Protein AF-0000000086136247 (afdb_homodimer)

Structure (mmCIF, N/CA/C/O backbone):
data_AF-0000000086136247-model_v1
#
loop_
_entity.id
_entity.type
_entity.pdbx_description
1 polymer 'Uncharacterized protein'
#
loop_
_atom_site.group_PDB
_atom_site.id
_atom_site.type_symbol
_atom_site.label_atom_id
_atom_site.label_alt_id
_atom_site.label_comp_id
_atom_site.label_asym_id
_atom_site.label_entity_id
_atom_site.label_seq_id
_atom_site.pdbx_PDB_ins_code
_atom_site.Cartn_x
_atom_site.Cartn_y
_atom_site.Cartn_z
_atom_site.occupancy
_atom_site.B_iso_or_equiv
_atom_site.auth_seq_id
_atom_site.auth_comp_id
_atom_site.auth_asym_id
_atom_site.auth_atom_id
_atom_site.pdbx_PDB_model_num
ATOM 1 N N . MET A 1 1 ? 0.685 9.695 12.312 1 55.09 1 MET A N 1
ATOM 2 C CA . MET A 1 1 ? 1.545 9.805 11.133 1 55.09 1 MET A CA 1
ATOM 3 C C . MET A 1 1 ? 2.289 11.141 11.133 1 55.09 1 MET A C 1
ATOM 5 O O . MET A 1 1 ? 1.8 12.125 11.68 1 55.09 1 MET A O 1
ATOM 9 N N . GLY A 1 2 ? 3.578 11.062 10.992 1 48.06 2 GLY A N 1
ATOM 10 C CA . GLY A 1 2 ? 4.426 12.234 11.18 1 48.06 2 GLY A CA 1
ATOM 11 C C . GLY A 1 2 ? 4.348 13.219 10.023 1 48.06 2 GLY A C 1
ATOM 12 O O . GLY A 1 2 ? 4.312 12.812 8.859 1 48.06 2 GLY A O 1
ATOM 13 N N . TRP A 1 3 ? 3.658 14.359 10.156 1 51.66 3 TRP A N 1
ATOM 14 C CA . TRP A 1 3 ? 4.059 15.469 9.289 1 51.66 3 TRP A CA 1
ATOM 15 C C . TRP A 1 3 ? 5.57 15.688 9.352 1 51.66 3 TRP A C 1
ATOM 17 O O . TRP A 1 3 ? 6.113 16.016 10.406 1 51.66 3 TRP A O 1
ATOM 27 N N . ILE A 1 4 ? 6.215 14.828 8.742 1 53.25 4 ILE A N 1
ATOM 28 C CA . ILE A 1 4 ? 7.633 14.734 9.086 1 53.25 4 ILE A CA 1
ATOM 29 C C . ILE A 1 4 ? 8.383 15.922 8.484 1 53.25 4 ILE A C 1
ATOM 31 O O . ILE A 1 4 ? 8.25 16.219 7.297 1 53.25 4 ILE A O 1
ATOM 35 N N . TRP A 1 5 ? 8.617 16.812 9.336 1 52.62 5 TRP A N 1
ATOM 36 C CA . TRP A 1 5 ? 9.727 17.688 8.953 1 52.62 5 TRP A CA 1
ATOM 37 C C . TRP A 1 5 ? 10.938 16.875 8.523 1 52.62 5 TRP A C 1
ATOM 39 O O . TRP A 1 5 ? 11.477 16.094 9.312 1 52.62 5 TRP A O 1
ATOM 49 N N . VAL A 1 6 ? 11.047 16.703 7.242 1 60.28 6 VAL A N 1
ATOM 50 C CA . VAL A 1 6 ? 12.195 15.977 6.711 1 60.28 6 VAL A CA 1
ATOM 51 C C . VAL A 1 6 ? 13.305 16.969 6.344 1 60.28 6 VAL A C 1
ATOM 53 O O . VAL A 1 6 ? 13.023 18.125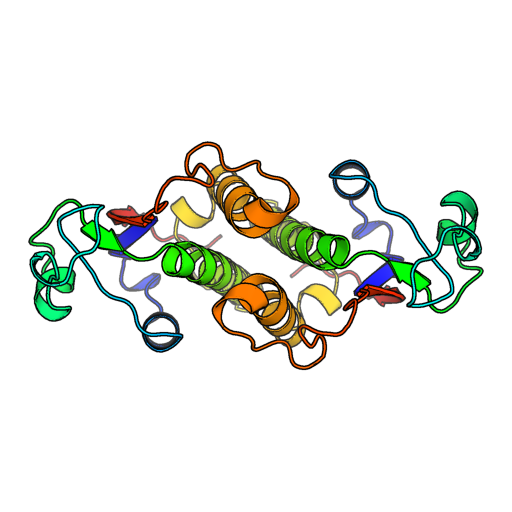 6.023 1 60.28 6 VAL A O 1
ATOM 56 N N . ARG A 1 7 ? 14.492 16.562 6.734 1 66.5 7 ARG A N 1
ATOM 57 C CA . ARG A 1 7 ? 15.625 17.328 6.23 1 66.5 7 ARG A CA 1
ATOM 58 C C . ARG A 1 7 ? 15.492 17.594 4.734 1 66.5 7 ARG A C 1
ATOM 60 O O . ARG A 1 7 ? 14.922 16.781 4.008 1 66.5 7 ARG A O 1
ATOM 67 N N . PRO A 1 8 ? 15.977 18.719 4.438 1 69.62 8 PRO A N 1
ATOM 68 C CA . PRO A 1 8 ? 15.828 19.125 3.035 1 69.62 8 PRO A CA 1
ATOM 69 C C . PRO A 1 8 ? 16.312 18.047 2.064 1 69.62 8 PRO A C 1
ATOM 71 O O . PRO A 1 8 ? 15.758 17.891 0.975 1 69.62 8 PRO A O 1
ATOM 74 N N . GLU A 1 9 ? 17.328 17.281 2.473 1 73.06 9 GLU A N 1
ATOM 75 C CA . GLU A 1 9 ? 17.906 16.281 1.581 1 73.06 9 GLU A CA 1
ATOM 76 C C . GLU A 1 9 ? 16.906 15.148 1.314 1 73.06 9 GLU A C 1
ATOM 78 O O . GLU A 1 9 ? 16.969 14.492 0.271 1 73.06 9 GLU A O 1
ATOM 83 N N . CYS A 1 10 ? 15.969 15.016 2.211 1 74.81 10 CYS A N 1
ATOM 84 C CA . CYS A 1 10 ? 15.016 13.914 2.094 1 74.81 10 CYS A CA 1
ATOM 85 C C . CYS A 1 10 ? 13.617 14.438 1.755 1 74.81 10 CYS A C 1
ATOM 87 O O . CYS A 1 10 ? 12.656 13.672 1.726 1 74.81 10 CYS A O 1
ATOM 89 N N . TYR A 1 11 ? 13.664 15.758 1.532 1 76.69 11 TYR A N 1
ATOM 90 C CA . TYR A 1 11 ? 12.375 16.375 1.22 1 76.69 11 TYR A CA 1
ATOM 91 C C . TYR A 1 11 ? 12.102 16.328 -0.279 1 76.69 11 TYR A C 1
ATOM 93 O O . TYR A 1 11 ? 12.906 16.797 -1.08 1 76.69 11 TYR A O 1
ATOM 101 N N . ASP A 1 12 ? 11.07 15.734 -0.642 1 80.94 12 ASP A N 1
ATOM 102 C CA . ASP A 1 12 ? 10.609 15.688 -2.027 1 80.94 12 ASP A CA 1
ATOM 103 C C . ASP A 1 12 ? 9.406 16.594 -2.242 1 80.94 12 ASP A C 1
ATOM 105 O O . ASP A 1 12 ? 8.266 16.188 -2.072 1 80.94 12 ASP A O 1
ATOM 109 N N . LYS A 1 13 ? 9.695 17.828 -2.646 1 82.81 13 LYS A N 1
ATOM 110 C CA . LYS A 1 13 ? 8.672 18.859 -2.773 1 82.81 13 LYS A CA 1
ATOM 111 C C . LYS A 1 13 ? 7.562 18.422 -3.732 1 82.81 13 LYS A C 1
ATOM 113 O O . LYS A 1 13 ? 6.379 18.625 -3.455 1 82.81 13 LYS A O 1
ATOM 118 N N . GLU A 1 14 ? 7.973 17.891 -4.836 1 86.12 14 GLU A N 1
ATOM 119 C CA . GLU A 1 14 ? 6.996 17.484 -5.848 1 86.12 14 GLU A CA 1
ATOM 120 C C . GLU A 1 14 ? 6.086 16.375 -5.324 1 86.12 14 GLU A C 1
ATOM 122 O O . GLU A 1 14 ? 4.879 16.391 -5.57 1 86.12 14 GLU A O 1
ATOM 127 N N . MET A 1 15 ? 6.602 15.5 -4.625 1 86.94 15 MET A N 1
ATOM 128 C CA . MET A 1 15 ? 5.82 14.391 -4.078 1 86.94 15 MET A CA 1
ATOM 129 C C . MET A 1 15 ? 4.84 14.891 -3.02 1 86.94 15 MET A C 1
ATOM 131 O O . MET A 1 15 ? 3.691 14.445 -2.973 1 86.94 15 MET A O 1
ATOM 135 N N . VAL A 1 16 ? 5.324 15.789 -2.223 1 83.81 16 VAL A N 1
ATOM 136 C CA . VAL A 1 16 ? 4.461 16.344 -1.181 1 83.81 16 VAL A CA 1
ATOM 137 C C . VAL A 1 16 ? 3.311 17.109 -1.817 1 83.81 16 VAL A C 1
ATOM 139 O O . VAL A 1 16 ? 2.162 17 -1.387 1 83.81 16 VAL A O 1
ATOM 142 N N . LYS A 1 17 ? 3.621 17.906 -2.787 1 87.19 17 LYS A N 1
ATOM 143 C CA . LYS A 1 17 ? 2.582 18.641 -3.506 1 87.19 17 LYS A CA 1
ATOM 144 C C . LYS A 1 17 ? 1.547 17.688 -4.098 1 87.19 17 LYS A C 1
ATOM 146 O O . LYS A 1 17 ? 0.343 17.922 -3.982 1 87.19 17 LYS A O 1
ATOM 151 N N . ASP A 1 18 ? 1.972 16.672 -4.73 1 89.5 18 ASP A N 1
ATOM 152 C CA . ASP A 1 18 ? 1.078 15.672 -5.301 1 89.5 18 ASP A CA 1
ATOM 153 C C . ASP A 1 18 ? 0.199 15.039 -4.219 1 89.5 18 ASP A C 1
ATOM 155 O O . ASP A 1 18 ? -1.018 14.938 -4.387 1 89.5 18 ASP A O 1
ATOM 159 N N . PHE A 1 19 ? 0.797 14.766 -3.158 1 89.25 19 PHE A N 1
ATOM 160 C CA . PHE A 1 19 ? 0.105 14.164 -2.023 1 89.25 19 PHE A CA 1
ATOM 161 C C . PHE A 1 19 ? -1.022 15.07 -1.539 1 89.25 19 PHE A C 1
ATOM 163 O O . PHE A 1 19 ? -2.152 14.609 -1.354 1 89.25 19 PHE A O 1
ATOM 170 N N . MET A 1 20 ? -0.69 16.281 -1.379 1 86.56 20 MET A N 1
ATOM 171 C CA . MET A 1 20 ? -1.643 17.234 -0.819 1 86.56 20 MET A CA 1
ATOM 172 C C . MET A 1 20 ? -2.785 17.5 -1.795 1 86.56 20 MET A C 1
ATOM 174 O O . MET A 1 20 ? -3.879 17.891 -1.384 1 86.56 20 MET A O 1
ATOM 178 N N . ASN A 1 21 ? -2.551 17.156 -3.002 1 89.75 21 ASN A N 1
ATOM 179 C CA . ASN A 1 21 ? -3.555 17.422 -4.023 1 89.75 21 ASN A CA 1
ATOM 180 C C . ASN A 1 21 ? -4.352 16.172 -4.379 1 89.75 21 ASN A C 1
ATOM 182 O O . ASN A 1 21 ? -5.211 16.219 -5.262 1 89.75 21 ASN A O 1
ATOM 186 N N . ARG A 1 22 ? -4.066 15.125 -3.744 1 88.62 22 ARG A N 1
ATOM 187 C CA . ARG A 1 22 ? -4.723 13.875 -4.09 1 88.62 22 ARG A CA 1
ATOM 188 C C . ARG A 1 22 ? -6.207 13.922 -3.748 1 88.62 22 ARG A C 1
ATOM 190 O O . ARG A 1 22 ? -7.023 13.281 -4.418 1 88.62 22 ARG A O 1
ATOM 197 N N . THR A 1 23 ? -6.551 14.5 -2.779 1 85.12 23 THR A N 1
ATOM 198 C CA . THR A 1 23 ? -7.93 14.656 -2.328 1 85.12 23 THR A CA 1
ATOM 199 C C . THR A 1 23 ? -8.062 15.852 -1.392 1 85.12 23 THR A C 1
ATOM 201 O O . THR A 1 23 ? -7.082 16.547 -1.11 1 85.12 23 THR A O 1
ATOM 204 N N . ASP A 1 24 ? -9.266 16.062 -0.968 1 87.19 24 ASP A N 1
ATOM 205 C CA . ASP A 1 24 ? -9.523 17.172 -0.049 1 87.19 24 ASP A CA 1
ATOM 206 C C . ASP A 1 24 ? -9.297 16.75 1.399 1 87.19 24 ASP A C 1
ATOM 208 O O . ASP A 1 24 ? -10.047 15.93 1.936 1 87.19 24 ASP A O 1
ATOM 212 N N . TYR A 1 25 ? -8.156 17.25 1.895 1 87.5 25 TYR A N 1
ATOM 213 C CA . TYR A 1 25 ? -7.863 17 3.299 1 87.5 25 TYR A CA 1
ATOM 214 C C . TYR A 1 25 ? -8.289 18.172 4.172 1 87.5 25 TYR A C 1
ATOM 216 O O . TYR A 1 25 ? -8.258 19.328 3.727 1 87.5 25 TYR A O 1
ATOM 224 N N . SER A 1 26 ? -8.773 17.859 5.34 1 88.81 26 SER A N 1
ATOM 225 C CA . SER A 1 26 ? -9 18.875 6.363 1 88.81 26 SER A CA 1
ATOM 226 C C . SER A 1 26 ? -8.336 18.484 7.68 1 88.81 26 SER A C 1
ATOM 228 O O . SER A 1 26 ? -8.188 17.297 7.988 1 88.81 26 SER A O 1
ATOM 230 N N . TRP A 1 27 ? -7.922 19.484 8.414 1 89.56 27 TRP A N 1
ATOM 231 C CA . TRP A 1 27 ? -7.25 19.297 9.695 1 89.56 27 TRP A CA 1
ATOM 232 C C . TRP A 1 27 ? -8.078 19.875 10.836 1 89.56 27 TRP A C 1
ATOM 234 O O . TRP A 1 27 ? -8.688 20.938 10.695 1 89.56 27 TRP A O 1
ATOM 244 N N . HIS A 1 28 ? -8.078 19.109 11.891 1 90 28 HIS A N 1
ATOM 245 C CA . HIS A 1 28 ? -8.93 19.469 13.016 1 90 28 HIS A CA 1
ATOM 246 C C . HIS A 1 28 ? -8.203 19.281 14.344 1 90 28 HIS A C 1
ATOM 248 O O . HIS A 1 28 ? -7.387 18.375 14.477 1 90 28 HIS A O 1
ATOM 254 N N . PHE A 1 29 ? -8.5 20.094 15.32 1 89.31 29 PHE A N 1
ATOM 255 C CA . PHE A 1 29 ? -7.887 19.922 16.625 1 89.31 29 PHE A CA 1
ATOM 256 C C . PHE A 1 29 ? -8.711 18.969 17.484 1 89.31 29 PHE A C 1
ATOM 258 O O . PHE A 1 29 ? -8.281 18.578 18.578 1 89.31 29 PHE A O 1
ATOM 265 N N . ASP A 1 30 ? -9.82 18.531 16.969 1 88.19 30 ASP A N 1
ATOM 266 C CA . ASP A 1 30 ? -10.734 17.594 17.625 1 88.19 30 ASP A CA 1
ATOM 267 C C . ASP A 1 30 ? -10.984 16.359 16.766 1 88.19 30 ASP A C 1
ATOM 269 O O . ASP A 1 30 ? -11.156 16.469 15.555 1 88.19 30 ASP A O 1
ATOM 273 N N . PRO A 1 31 ? -11.008 15.164 17.359 1 85.75 31 PRO A N 1
ATOM 274 C CA . PRO A 1 31 ? -11.156 13.914 16.609 1 85.75 31 PRO A CA 1
ATOM 275 C C . PRO A 1 31 ? -12.539 13.766 15.977 1 85.75 31 PRO A C 1
ATOM 277 O O . PRO A 1 31 ? -12.75 12.875 15.148 1 85.75 31 PRO A O 1
ATOM 280 N N . LYS A 1 32 ? -13.508 14.648 16.375 1 85.56 32 LYS A N 1
ATOM 281 C CA . LYS A 1 32 ? -14.844 14.57 15.797 1 85.56 32 LYS A CA 1
ATOM 282 C C . LYS A 1 32 ? -14.867 15.195 14.406 1 85.56 32 LYS A C 1
ATOM 284 O O . LYS A 1 32 ? -15.836 15.016 13.656 1 85.56 32 LYS A O 1
ATOM 289 N N . LEU A 1 33 ? -13.852 15.891 14.023 1 90.12 33 LEU A N 1
ATOM 290 C CA . LEU A 1 33 ? -13.664 16.469 12.695 1 90.12 33 LEU A CA 1
ATOM 291 C C . LEU A 1 33 ? -14.844 17.359 12.32 1 90.12 33 LEU A C 1
ATOM 293 O O . LEU A 1 33 ? -15.336 17.297 11.188 1 90.12 33 LEU A O 1
ATOM 297 N N . THR A 1 34 ? -15.297 18.156 13.227 1 90.81 34 THR A N 1
ATOM 298 C CA . THR A 1 34 ? -16.375 19.094 12.969 1 90.81 34 THR A CA 1
ATOM 299 C C . THR A 1 34 ? -15.836 20.359 12.297 1 90.81 34 THR A C 1
ATOM 301 O O . THR A 1 34 ? -14.641 20.656 12.398 1 90.81 34 THR A O 1
ATOM 304 N N . PRO A 1 35 ? -16.734 21.078 11.602 1 93.12 35 PRO A N 1
ATOM 305 C CA . PRO A 1 35 ? -16.281 22.312 10.969 1 93.12 35 PRO A CA 1
ATOM 306 C C . PRO A 1 35 ? -15.672 23.297 11.961 1 93.12 35 PRO A C 1
ATOM 308 O O . PRO A 1 35 ? -14.727 24.016 11.625 1 93.12 35 PRO A O 1
ATOM 311 N N . GLU A 1 36 ? -16.141 23.359 13.148 1 95.19 36 GLU A N 1
ATOM 312 C CA . GLU A 1 36 ? -15.656 24.297 14.172 1 95.19 36 GLU A CA 1
ATOM 313 C C . GLU A 1 36 ? -14.227 23.953 14.594 1 95.19 36 GLU A C 1
ATOM 315 O O . GLU A 1 36 ? -13.508 24.812 15.109 1 95.19 36 GLU A O 1
ATOM 320 N N . SER A 1 37 ? -13.859 22.766 14.344 1 93.56 37 SER A N 1
ATOM 321 C CA . SER A 1 37 ? -12.547 22.328 14.812 1 93.56 37 SER A CA 1
ATOM 322 C C . SER A 1 37 ? -11.5 22.438 13.703 1 93.56 37 SER A C 1
ATOM 324 O O . SER A 1 37 ? -10.336 22.078 13.906 1 93.56 37 SER A O 1
ATOM 326 N N . GLU A 1 38 ? -11.891 22.891 12.609 1 94.38 38 GLU A N 1
ATOM 327 C CA . GLU A 1 38 ? -11 22.906 11.453 1 94.38 38 GLU A CA 1
ATOM 328 C C . GLU A 1 38 ? -9.875 23.922 11.633 1 94.38 38 GLU A C 1
ATOM 330 O O . GLU A 1 38 ? -10.109 25.031 12.117 1 94.38 38 GLU A O 1
ATOM 335 N N . VAL A 1 39 ? -8.68 23.484 11.203 1 92.38 39 VAL A N 1
ATOM 336 C CA . VAL A 1 39 ? -7.488 24.328 11.258 1 92.38 39 VAL A CA 1
ATOM 337 C C . VAL A 1 39 ? -6.992 24.609 9.836 1 92.38 39 VAL A C 1
ATOM 339 O O . VAL A 1 39 ? -6.824 23.688 9.039 1 92.38 39 VAL A O 1
ATOM 342 N N . PRO A 1 40 ? -6.77 25.906 9.516 1 91.12 40 PRO A N 1
ATOM 343 C CA . PRO A 1 40 ? -6.254 26.234 8.18 1 91.12 40 PRO A CA 1
ATOM 344 C C . PRO A 1 40 ? -4.859 25.656 7.934 1 91.12 40 PRO A C 1
ATOM 346 O O . PRO A 1 40 ? -4.066 25.547 8.867 1 91.12 40 PRO A O 1
ATOM 349 N N . LEU A 1 41 ? -4.605 25.391 6.648 1 83.94 41 LEU A N 1
ATOM 350 C CA . LEU A 1 41 ? -3.387 24.688 6.238 1 83.94 41 LEU A CA 1
ATOM 351 C C . LEU A 1 41 ? -2.148 25.5 6.621 1 83.94 41 LEU A C 1
ATOM 353 O O . LEU A 1 41 ? -1.124 24.922 7 1 83.94 41 LEU A O 1
ATOM 357 N N . ASP A 1 42 ? -2.207 26.781 6.43 1 83.38 42 ASP A N 1
ATOM 358 C CA . ASP A 1 42 ? -1.055 27.609 6.758 1 83.38 42 ASP A CA 1
ATOM 359 C C . ASP A 1 42 ? -0.708 27.516 8.242 1 83.38 42 ASP A C 1
ATOM 361 O O . ASP A 1 42 ? 0.466 27.562 8.617 1 83.38 42 ASP A O 1
ATOM 365 N N . VAL A 1 43 ? -1.696 27.359 9.102 1 84.94 43 VAL A N 1
ATOM 366 C CA . VAL A 1 43 ? -1.486 27.188 10.531 1 84.94 43 VAL A CA 1
ATOM 367 C C . VAL A 1 43 ? -0.912 25.797 10.82 1 84.94 43 VAL A C 1
ATOM 369 O O . VAL A 1 43 ? -0.05 25.656 11.688 1 84.94 43 VAL A O 1
ATOM 372 N N . VAL A 1 44 ? -1.311 24.891 10.086 1 81.06 44 VAL A N 1
ATOM 373 C CA . VAL A 1 44 ? -0.815 23.516 10.227 1 81.06 44 VAL A CA 1
ATOM 374 C C . VAL A 1 44 ? 0.686 23.484 9.945 1 81.06 44 VAL A C 1
ATOM 376 O O . VAL A 1 44 ? 1.454 22.906 10.719 1 81.06 44 VAL A O 1
ATOM 379 N N . PHE A 1 45 ? 1.089 24.094 8.914 1 76.5 45 PHE A N 1
ATOM 380 C CA . PHE A 1 45 ? 2.477 24.031 8.469 1 76.5 45 PHE A CA 1
ATOM 381 C C . PHE A 1 45 ? 3.379 24.844 9.391 1 76.5 45 PHE A C 1
ATOM 383 O O . PHE A 1 45 ? 4.586 24.594 9.461 1 76.5 45 PHE A O 1
ATOM 390 N N . ARG A 1 46 ? 2.836 25.719 10.141 1 77.25 46 ARG A N 1
ATOM 391 C CA . ARG A 1 46 ? 3.615 26.516 11.094 1 77.25 46 ARG A CA 1
ATOM 392 C C . ARG A 1 46 ? 3.99 25.688 12.32 1 77.25 46 ARG A C 1
ATOM 394 O O . ARG A 1 46 ? 4.914 26.047 13.055 1 77.25 46 ARG A O 1
ATOM 401 N N . GLY A 1 47 ? 3.26 24.641 12.523 1 77.25 47 GLY A N 1
ATOM 402 C CA . GLY A 1 47 ? 3.584 23.75 13.633 1 77.25 47 GLY A CA 1
ATOM 403 C C . GLY A 1 47 ? 3.002 24.219 14.953 1 77.25 47 GLY A C 1
ATOM 404 O O . GLY A 1 47 ? 3.549 23.922 16.016 1 77.25 47 GLY A O 1
ATOM 405 N N . ASP A 1 48 ? 1.967 24.938 14.969 1 78.06 48 ASP A N 1
ATOM 406 C CA . ASP A 1 48 ? 1.374 25.5 16.172 1 78.06 48 ASP A CA 1
ATOM 407 C C . ASP A 1 48 ? 0.67 24.422 17 1 78.06 48 ASP A C 1
ATOM 409 O O . ASP A 1 48 ? 0.378 24.625 18.188 1 78.06 48 ASP A O 1
ATOM 413 N N . TYR A 1 49 ? 0.377 23.375 16.375 1 82.31 49 TYR A N 1
ATOM 414 C CA . TYR A 1 49 ? -0.324 22.297 17.047 1 82.31 49 TYR A CA 1
ATOM 415 C C . TYR A 1 49 ? 0.546 21.047 17.125 1 82.31 49 TYR A C 1
ATOM 417 O O . TYR A 1 49 ? 1.042 20.562 16.094 1 82.31 49 TYR A O 1
ATOM 425 N N . PRO A 1 50 ? 0.739 20.531 18.297 1 78.94 50 PRO A N 1
ATOM 426 C CA . PRO A 1 50 ? 1.54 19.297 18.406 1 78.94 50 PRO A CA 1
ATOM 427 C C . PRO A 1 50 ? 0.827 18.078 17.828 1 78.94 50 PRO A C 1
ATOM 429 O O . PRO A 1 50 ? 1.478 17.094 17.469 1 78.94 50 PRO A O 1
ATOM 432 N N . LYS A 1 51 ? -0.52 18.203 17.875 1 82.88 51 LYS A N 1
ATOM 433 C CA . LYS A 1 51 ? -1.33 17.094 17.391 1 82.88 51 LYS A CA 1
ATOM 434 C C . LYS A 1 51 ? -2.584 17.594 16.672 1 82.88 51 LYS A C 1
ATOM 436 O O . LYS A 1 51 ? -3.24 18.531 17.156 1 82.88 51 LYS A O 1
ATOM 441 N N . LEU A 1 52 ? -2.809 16.984 15.477 1 86.94 52 LEU A N 1
ATOM 442 C CA . LEU A 1 52 ? -4.035 17.281 14.75 1 86.94 52 LEU A CA 1
ATOM 443 C C . LEU A 1 52 ? -4.688 16 14.234 1 86.94 52 LEU A C 1
ATOM 445 O O . LEU A 1 52 ? -4.074 14.93 14.273 1 86.94 52 LEU A O 1
ATOM 449 N N . PHE A 1 53 ? -5.953 16.141 13.883 1 87.25 53 PHE A N 1
ATOM 450 C CA . PHE A 1 53 ? -6.734 15.023 13.367 1 87.25 53 PHE A CA 1
ATOM 451 C C . PHE A 1 53 ? -7.215 15.305 11.945 1 87.25 53 PHE A C 1
ATOM 453 O O . PHE A 1 53 ? -7.453 16.453 11.586 1 87.25 53 PHE A O 1
ATOM 460 N N . THR A 1 54 ? -7.219 14.289 11.172 1 88.88 54 THR A N 1
ATOM 461 C CA . THR A 1 54 ? -7.715 14.391 9.805 1 88.88 54 THR A CA 1
ATOM 462 C C . THR A 1 54 ? -8.484 13.133 9.414 1 88.88 54 THR A C 1
ATOM 464 O O . THR A 1 54 ? -8.68 12.234 10.234 1 88.88 54 THR A O 1
ATOM 467 N N . GLN A 1 55 ? -8.977 13.094 8.211 1 85.62 55 GLN A N 1
ATOM 468 C CA . GLN A 1 55 ? -9.797 11.992 7.73 1 85.62 55 GLN A CA 1
ATOM 469 C C . GLN A 1 55 ? -8.984 10.711 7.598 1 85.62 55 GLN A C 1
ATOM 471 O O . GLN A 1 55 ? -7.793 10.758 7.273 1 85.62 55 GLN A O 1
ATOM 476 N N . LYS A 1 56 ? -9.617 9.625 7.676 1 83.12 56 LYS A N 1
ATOM 477 C CA . LYS A 1 56 ? -9 8.305 7.578 1 83.12 56 LYS A CA 1
ATOM 478 C C . LYS A 1 56 ? -8.289 8.133 6.238 1 83.12 56 LYS A C 1
ATOM 480 O O . LYS A 1 56 ? -7.242 7.484 6.168 1 83.12 56 LYS A O 1
ATOM 485 N N . LYS A 1 57 ? -8.867 8.688 5.219 1 85.62 57 LYS A N 1
ATOM 486 C CA . LYS A 1 57 ? -8.297 8.531 3.883 1 85.62 57 LYS A CA 1
ATOM 487 C C . LYS A 1 57 ? -6.867 9.062 3.83 1 85.62 57 LYS A C 1
ATOM 489 O O . LYS A 1 57 ? -6.043 8.562 3.062 1 85.62 57 LYS A O 1
ATOM 494 N N . TYR A 1 58 ? -6.621 10.031 4.625 1 87.88 58 TYR A N 1
ATOM 495 C CA . TYR A 1 58 ? -5.273 10.586 4.684 1 87.88 58 TYR A CA 1
ATOM 496 C C . TYR A 1 58 ? -4.25 9.492 4.984 1 87.88 58 TYR A C 1
ATOM 498 O O . TYR A 1 58 ? -3.186 9.445 4.367 1 87.88 58 TYR A O 1
ATOM 506 N N . HIS A 1 59 ? -4.547 8.648 5.906 1 87.5 59 HIS A N 1
ATOM 507 C CA . HIS A 1 59 ? -3.635 7.578 6.301 1 87.5 59 HIS A CA 1
ATOM 508 C C . HIS A 1 59 ? -3.367 6.625 5.141 1 87.5 59 HIS A C 1
ATOM 510 O O . HIS A 1 59 ? -2.223 6.234 4.906 1 87.5 59 HIS A O 1
ATOM 516 N N . TYR A 1 60 ? -4.355 6.355 4.43 1 88.75 60 TYR A N 1
ATOM 517 C CA . TYR A 1 60 ? -4.238 5.449 3.293 1 88.75 60 TYR A CA 1
ATOM 518 C C . TYR A 1 60 ? -3.346 6.047 2.213 1 88.75 60 TYR A C 1
ATOM 520 O O . TYR A 1 60 ? -2.432 5.387 1.717 1 88.75 60 TYR A O 1
ATOM 528 N N . VAL A 1 61 ? -3.676 7.254 1.937 1 90.25 61 VAL A N 1
ATOM 529 C CA . VAL A 1 61 ? -2.9 7.926 0.9 1 90.25 61 VAL A CA 1
ATOM 530 C C . VAL A 1 61 ? -1.452 8.086 1.356 1 90.25 61 VAL A C 1
ATOM 532 O O . VAL A 1 61 ? -0.522 7.852 0.581 1 90.25 61 VAL A O 1
ATOM 535 N N . HIS A 1 62 ? -1.291 8.445 2.551 1 89.38 62 HIS A N 1
ATOM 536 C CA . HIS A 1 62 ? 0.043 8.602 3.119 1 89.38 62 HIS A CA 1
ATOM 537 C C . HIS A 1 62 ? 0.86 7.32 2.963 1 89.38 62 HIS A C 1
ATOM 539 O O . HIS A 1 62 ? 2.016 7.363 2.535 1 89.38 62 HIS A O 1
ATOM 545 N N . CYS A 1 63 ? 0.293 6.238 3.271 1 91.69 63 CYS A N 1
ATOM 546 C CA . CYS A 1 63 ? 0.987 4.961 3.18 1 91.69 63 CYS A CA 1
ATOM 547 C C . CYS A 1 63 ? 1.467 4.703 1.756 1 91.69 63 CYS A C 1
ATOM 549 O O . CYS A 1 63 ? 2.596 4.258 1.548 1 91.69 63 CYS A O 1
ATOM 551 N N . THR A 1 64 ? 0.618 4.93 0.811 1 93.5 64 THR A N 1
ATOM 552 C CA . THR A 1 64 ? 1.006 4.648 -0.567 1 93.5 64 THR A CA 1
ATOM 553 C C . THR A 1 64 ? 2.121 5.59 -1.017 1 93.5 64 THR A C 1
ATOM 555 O O . THR A 1 64 ? 2.967 5.215 -1.831 1 93.5 64 THR A O 1
ATOM 558 N N . TYR A 1 65 ? 2.205 6.766 -0.516 1 91.25 65 TYR A N 1
ATOM 559 C CA . TYR A 1 65 ? 3.27 7.691 -0.891 1 91.25 65 TYR A CA 1
ATOM 560 C C . TYR A 1 65 ? 4.586 7.301 -0.229 1 91.25 65 TYR A C 1
ATOM 562 O O . TYR A 1 65 ? 5.66 7.535 -0.787 1 91.25 65 TYR A O 1
ATOM 570 N N . MET A 1 66 ? 4.477 6.699 0.965 1 90.81 66 MET A N 1
ATOM 571 C CA . MET A 1 66 ? 5.695 6.152 1.559 1 90.81 66 MET A CA 1
ATOM 572 C C . MET A 1 66 ? 6.266 5.031 0.696 1 90.81 66 MET A C 1
ATOM 574 O O . MET A 1 66 ? 7.48 4.93 0.524 1 90.81 66 MET A O 1
ATOM 578 N N . TRP A 1 67 ? 5.371 4.312 0.177 1 92.5 67 TRP A N 1
ATOM 579 C CA . TRP A 1 67 ? 5.773 3.27 -0.759 1 92.5 67 TRP A CA 1
ATOM 580 C C . TRP A 1 67 ? 6.438 3.869 -1.992 1 92.5 67 TRP A C 1
ATOM 582 O O . TRP A 1 67 ? 7.504 3.414 -2.414 1 92.5 67 TRP A O 1
ATOM 592 N N . LYS A 1 68 ? 5.859 4.832 -2.572 1 91.56 68 LYS A N 1
ATOM 593 C CA . LYS A 1 68 ? 6.414 5.496 -3.75 1 91.56 68 LYS A CA 1
ATOM 594 C C . LYS A 1 68 ? 7.797 6.066 -3.461 1 91.56 68 LYS A C 1
ATOM 596 O O . LYS A 1 68 ? 8.688 6.008 -4.309 1 91.56 68 LYS A O 1
ATOM 601 N N . LYS A 1 69 ? 7.934 6.582 -2.324 1 88.31 69 LYS A N 1
ATOM 602 C CA . LYS A 1 69 ? 9.234 7.113 -1.927 1 88.31 69 LYS A CA 1
ATOM 603 C C . LYS A 1 69 ? 10.297 6.016 -1.902 1 88.31 69 LYS A C 1
ATOM 605 O O . LYS A 1 69 ? 11.422 6.219 -2.357 1 88.31 69 LYS A O 1
ATOM 610 N N . MET A 1 70 ? 9.969 4.902 -1.393 1 87.88 70 MET A N 1
ATOM 611 C CA . MET A 1 70 ? 10.898 3.773 -1.371 1 87.88 70 MET A CA 1
ATOM 612 C C . MET A 1 70 ? 11.242 3.324 -2.787 1 87.88 70 MET A C 1
ATOM 614 O O . MET A 1 70 ? 12.398 3.018 -3.084 1 87.88 70 MET A O 1
ATOM 618 N N . HIS A 1 71 ? 10.219 3.254 -3.561 1 89.94 71 HIS A N 1
ATOM 619 C CA . HIS A 1 71 ? 10.438 2.871 -4.949 1 89.94 71 HIS A CA 1
ATOM 620 C C . HIS A 1 71 ? 11.398 3.83 -5.645 1 89.94 71 HIS A C 1
ATOM 622 O O . HIS A 1 71 ? 12.312 3.4 -6.348 1 89.94 71 HIS A O 1
ATOM 628 N N . LYS A 1 72 ? 11.148 5.07 -5.457 1 88.06 72 LYS A N 1
ATOM 629 C CA . LYS A 1 72 ? 12.016 6.086 -6.043 1 88.06 72 LYS A CA 1
ATOM 630 C C . LYS A 1 72 ? 13.461 5.918 -5.57 1 88.06 72 LYS A C 1
ATOM 632 O O . LYS A 1 72 ? 14.398 6.059 -6.359 1 88.06 72 LYS A O 1
ATOM 637 N N . ALA A 1 73 ? 13.594 5.633 -4.34 1 84.56 73 ALA A N 1
ATOM 638 C CA . ALA A 1 73 ? 14.93 5.449 -3.777 1 84.56 73 ALA A CA 1
ATOM 639 C C . ALA A 1 73 ? 15.641 4.27 -4.43 1 84.56 73 ALA A C 1
ATOM 641 O O . ALA A 1 73 ? 16.859 4.309 -4.633 1 84.56 73 ALA A O 1
ATOM 642 N N . LEU A 1 74 ? 14.969 3.248 -4.648 1 84.94 74 LEU A N 1
ATOM 643 C CA . LEU A 1 74 ? 15.539 2.072 -5.297 1 84.94 74 LEU A CA 1
ATOM 644 C C . LEU A 1 74 ? 15.953 2.387 -6.73 1 84.94 74 LEU A C 1
ATOM 646 O O . LEU A 1 74 ? 16.969 1.886 -7.207 1 84.94 74 LEU A O 1
ATOM 650 N N . LEU A 1 75 ? 15.18 3.209 -7.375 1 84.06 75 LEU A N 1
ATOM 651 C CA . LEU A 1 75 ? 15.445 3.547 -8.766 1 84.06 75 LEU A CA 1
ATOM 652 C C . LEU A 1 75 ? 16.609 4.523 -8.883 1 84.06 75 LEU A C 1
ATOM 654 O O . LEU A 1 75 ? 17.438 4.41 -9.781 1 84.06 75 LEU A O 1
ATOM 658 N N . GLU A 1 76 ? 16.562 5.473 -7.996 1 79.38 76 GLU A N 1
ATOM 659 C CA . GLU A 1 76 ? 17.547 6.551 -8.094 1 79.38 76 GLU A CA 1
ATOM 660 C C . GLU A 1 76 ? 18.766 6.266 -7.219 1 79.38 76 GLU A C 1
ATOM 662 O O . GLU A 1 76 ? 19.688 7.07 -7.16 1 79.38 76 GLU A O 1
ATOM 667 N N . LYS A 1 77 ? 19.344 5.082 -6.988 1 68.75 77 LYS A N 1
ATOM 668 C CA . LYS A 1 77 ? 20.453 4.523 -6.223 1 68.75 77 LYS A CA 1
ATOM 669 C C . LYS A 1 77 ? 20.922 5.504 -5.152 1 68.75 77 LYS A C 1
ATOM 671 O O . LYS A 1 77 ? 21.469 5.094 -4.129 1 68.75 77 LYS A O 1
ATOM 676 N N . ASN A 1 78 ? 20.516 6.801 -5.332 1 64.75 78 ASN A N 1
ATOM 677 C CA . ASN A 1 78 ? 21.156 7.754 -4.434 1 64.75 78 ASN A CA 1
ATOM 678 C C . ASN A 1 78 ? 20.141 8.688 -3.777 1 64.75 78 ASN A C 1
ATOM 680 O O . ASN A 1 78 ? 20.484 9.797 -3.369 1 64.75 78 ASN A O 1
ATOM 684 N N . GLN A 1 79 ? 19.031 8.172 -3.609 1 71.75 79 GLN A N 1
ATOM 685 C CA . GLN A 1 79 ? 18.125 9.086 -2.916 1 71.75 79 GLN A CA 1
ATOM 686 C C . GLN A 1 79 ? 18.016 8.742 -1.433 1 71.75 79 GLN A C 1
ATOM 688 O O . GLN A 1 79 ? 17.797 7.582 -1.074 1 71.75 79 GLN A O 1
ATOM 693 N N . PRO A 1 80 ? 18.344 9.742 -0.663 1 76.31 80 PRO A N 1
ATOM 694 C CA . PRO A 1 80 ? 18.25 9.477 0.774 1 76.31 80 PRO A CA 1
ATOM 695 C C . PRO A 1 80 ? 16.812 9.219 1.23 1 76.31 80 PRO A C 1
ATOM 697 O O . PRO A 1 80 ? 15.875 9.797 0.682 1 76.31 80 PRO A O 1
ATOM 700 N N . ILE A 1 81 ? 16.719 8.25 2.139 1 76.94 81 ILE A N 1
ATOM 701 C CA . ILE A 1 81 ? 15.438 7.93 2.75 1 76.94 81 ILE A CA 1
ATOM 702 C C . ILE A 1 81 ? 15.508 8.164 4.258 1 76.94 81 ILE A C 1
ATOM 704 O O . ILE A 1 81 ? 16.562 7.992 4.867 1 76.94 81 ILE A O 1
ATOM 708 N N . ASP A 1 82 ? 14.438 8.633 4.715 1 76.56 82 ASP A N 1
ATOM 709 C CA . ASP A 1 82 ? 14.406 8.898 6.148 1 76.56 82 ASP A CA 1
ATOM 710 C C . ASP A 1 82 ? 14.359 7.598 6.949 1 76.56 82 ASP A C 1
ATOM 712 O O . ASP A 1 82 ? 13.844 6.586 6.469 1 76.56 82 ASP A O 1
ATOM 716 N N . SER A 1 83 ? 14.922 7.672 8.172 1 76.5 83 SER A N 1
ATOM 717 C CA . SER A 1 83 ? 15.078 6.492 9.023 1 76.5 83 SER A CA 1
ATOM 718 C C . SER A 1 83 ? 13.719 5.934 9.438 1 76.5 83 SER A C 1
ATOM 720 O O . SER A 1 83 ? 13.586 4.73 9.68 1 76.5 83 SER A O 1
ATOM 722 N N . TYR A 1 84 ? 12.773 6.707 9.539 1 76.19 84 TYR A N 1
ATOM 723 C CA . TYR A 1 84 ? 11.445 6.258 9.938 1 76.19 84 TYR A CA 1
ATOM 724 C C . TYR A 1 84 ? 10.82 5.363 8.875 1 76.19 84 TYR A C 1
ATOM 726 O O . TYR A 1 84 ? 10.242 4.32 9.188 1 76.19 84 TYR A O 1
ATOM 734 N N . LEU A 1 85 ? 11.039 5.758 7.707 1 81.88 85 LEU A N 1
ATOM 735 C CA . LEU A 1 85 ? 10.5 5 6.582 1 81.88 85 LEU A CA 1
ATOM 736 C C . LEU A 1 85 ? 11.18 3.641 6.465 1 81.88 85 LEU A C 1
ATOM 738 O O . LEU A 1 85 ? 10.562 2.666 6.031 1 81.88 85 LEU A O 1
ATOM 742 N N . MET A 1 86 ? 12.352 3.619 7 1 85.19 86 MET A N 1
ATOM 743 C CA . MET A 1 86 ? 13.125 2.393 6.812 1 85.19 86 MET A CA 1
ATOM 744 C C . MET A 1 86 ? 12.859 1.408 7.949 1 85.19 86 MET A C 1
ATOM 746 O O . MET A 1 86 ? 13.281 0.252 7.883 1 85.19 86 MET A O 1
ATOM 750 N N . ASP A 1 87 ? 12.156 1.849 8.883 1 87.88 87 ASP A N 1
ATOM 751 C CA . ASP A 1 87 ? 11.773 0.934 9.953 1 87.88 87 ASP A CA 1
ATOM 752 C C . ASP A 1 87 ? 10.695 -0.039 9.484 1 87.88 87 ASP A C 1
ATOM 754 O O . ASP A 1 87 ? 9.625 0.382 9.039 1 87.88 87 ASP A O 1
ATOM 758 N N . TRP A 1 88 ? 10.953 -1.339 9.703 1 91.44 88 TRP A N 1
ATOM 759 C CA . TRP A 1 88 ? 10.039 -2.383 9.266 1 91.44 88 TRP A CA 1
ATOM 760 C C . TRP A 1 88 ? 8.672 -2.23 9.938 1 91.44 88 TRP A C 1
ATOM 762 O O . TRP A 1 88 ? 7.641 -2.543 9.336 1 91.44 88 TRP A O 1
ATOM 772 N N . LYS A 1 89 ? 8.68 -1.717 11.109 1 88.88 89 LYS A N 1
ATOM 773 C CA . LYS A 1 89 ? 7.438 -1.502 11.844 1 88.88 89 LYS A CA 1
ATOM 774 C C . LYS A 1 89 ? 6.52 -0.539 11.094 1 88.88 89 LYS A C 1
ATOM 776 O O . LYS A 1 89 ? 5.293 -0.66 11.164 1 88.88 89 LYS A O 1
ATOM 781 N N . HIS A 1 90 ? 7.109 0.323 10.414 1 87.69 90 HIS A N 1
ATOM 782 C CA . HIS A 1 90 ? 6.328 1.275 9.633 1 87.69 90 HIS A CA 1
ATOM 783 C C . HIS A 1 90 ? 5.598 0.583 8.492 1 87.69 90 HIS A C 1
ATOM 785 O O . HIS A 1 90 ? 4.391 0.755 8.32 1 87.69 90 HIS A O 1
ATOM 791 N N . THR A 1 91 ? 6.285 -0.161 7.754 1 92.25 91 THR A N 1
ATOM 792 C CA . THR A 1 91 ? 5.688 -0.893 6.641 1 92.25 91 THR A CA 1
ATOM 793 C C . THR A 1 91 ? 4.598 -1.841 7.137 1 92.25 91 THR A C 1
ATOM 795 O O . THR A 1 91 ? 3.523 -1.927 6.543 1 92.25 91 THR A O 1
ATOM 798 N N . ASN A 1 92 ? 4.848 -2.482 8.25 1 90.69 92 ASN A N 1
ATOM 799 C CA . ASN A 1 92 ? 3.85 -3.373 8.836 1 90.69 92 ASN A CA 1
ATOM 800 C C . ASN A 1 92 ? 2.588 -2.615 9.234 1 90.69 92 ASN A C 1
ATOM 802 O O . ASN A 1 92 ? 1.474 -3.086 8.992 1 90.69 92 ASN A O 1
ATOM 806 N N . HIS A 1 93 ? 2.77 -1.544 9.836 1 88.62 93 HIS A N 1
ATOM 807 C CA . HIS A 1 93 ? 1.629 -0.729 10.23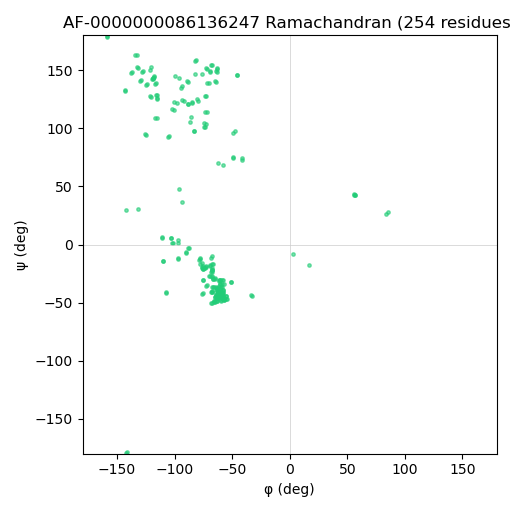4 1 88.62 93 HIS A CA 1
ATOM 808 C C . HIS A 1 93 ? 0.824 -0.274 9.023 1 88.62 93 HIS A C 1
ATOM 810 O O . HIS A 1 93 ? -0.407 -0.347 9.023 1 88.62 93 HIS A O 1
ATOM 816 N N . CYS A 1 94 ? 1.503 0.167 8.031 1 91.62 94 CYS A N 1
ATOM 817 C CA . CYS A 1 94 ? 0.828 0.604 6.812 1 91.62 94 CYS A CA 1
ATOM 818 C C . CYS A 1 94 ? 0.027 -0.537 6.195 1 91.62 94 CYS A C 1
ATOM 820 O O . CYS A 1 94 ? -1.085 -0.327 5.707 1 91.62 94 CYS A O 1
ATOM 822 N N . GLU A 1 95 ? 0.625 -1.663 6.188 1 92.5 95 GLU A N 1
ATOM 823 C CA . GLU A 1 95 ? -0.102 -2.82 5.676 1 92.5 95 GLU A CA 1
ATOM 824 C C . GLU A 1 95 ? -1.407 -3.037 6.434 1 92.5 95 GLU A C 1
ATOM 826 O O . GLU A 1 95 ? -2.457 -3.256 5.828 1 92.5 95 GLU A O 1
ATOM 831 N N . MET A 1 96 ? -1.339 -2.984 7.715 1 89.62 96 MET A N 1
ATOM 832 C CA . MET A 1 96 ? -2.525 -3.17 8.547 1 89.62 96 MET A CA 1
ATOM 833 C C . MET A 1 96 ? -3.594 -2.137 8.211 1 89.62 96 MET A C 1
ATOM 835 O O . MET A 1 96 ? -4.777 -2.467 8.125 1 89.62 96 MET A O 1
ATOM 839 N N . VAL A 1 97 ? -3.182 -0.936 8.016 1 87.62 97 VAL A N 1
ATOM 840 C CA . VAL A 1 97 ? -4.102 0.151 7.695 1 87.62 97 VAL A CA 1
ATOM 841 C C . VAL A 1 97 ? -4.75 -0.102 6.336 1 87.62 97 VAL A C 1
ATOM 843 O O . VAL A 1 97 ? -5.977 -0.075 6.215 1 87.62 97 VAL A O 1
ATOM 846 N N . LEU A 1 98 ? -3.945 -0.402 5.367 1 90.31 98 LEU A N 1
ATOM 847 C CA . LEU A 1 98 ? -4.41 -0.534 3.992 1 90.31 98 LEU A CA 1
ATOM 848 C C . LEU A 1 98 ? -5.328 -1.741 3.842 1 90.31 98 LEU A C 1
ATOM 850 O O . LEU A 1 98 ? -6.242 -1.734 3.01 1 90.31 98 LEU A O 1
ATOM 854 N N . LEU A 1 99 ? -5.117 -2.715 4.699 1 89.62 99 LEU A N 1
ATOM 855 C CA . LEU A 1 99 ? -5.875 -3.951 4.551 1 89.62 99 LEU A CA 1
ATOM 856 C C . LEU A 1 99 ? -7 -4.027 5.578 1 89.62 99 LEU A C 1
ATOM 858 O O . LEU A 1 99 ? -7.719 -5.027 5.645 1 89.62 99 LEU A O 1
ATOM 862 N N . ASN A 1 100 ? -7.164 -3.047 6.27 1 84.25 100 ASN A N 1
ATOM 863 C CA . ASN A 1 100 ? -8.078 -3.102 7.402 1 84.25 100 ASN A CA 1
ATOM 864 C C . ASN A 1 100 ? -9.508 -3.406 6.957 1 84.25 100 ASN A C 1
ATOM 866 O O . ASN A 1 100 ? -10.25 -4.078 7.668 1 84.25 100 ASN A O 1
ATOM 870 N N . ASP A 1 101 ? -9.922 -2.951 5.902 1 76.44 101 ASP A N 1
ATOM 871 C CA . ASP A 1 101 ? -11.281 -3.197 5.43 1 76.44 101 ASP A CA 1
ATOM 872 C C . ASP A 1 101 ? -11.484 -4.668 5.078 1 76.44 101 ASP A C 1
ATOM 874 O O . ASP A 1 101 ? -12.617 -5.156 5.047 1 76.44 101 ASP A O 1
ATOM 878 N N . TRP A 1 102 ? -10.375 -5.34 4.93 1 79.5 102 TRP A N 1
ATOM 879 C CA . TRP A 1 102 ? -10.469 -6.746 4.543 1 79.5 102 TRP A CA 1
ATOM 880 C C . TRP A 1 102 ? -10.125 -7.66 5.711 1 79.5 102 TRP A C 1
ATOM 882 O O . TRP A 1 102 ? -10.789 -8.672 5.938 1 79.5 102 TRP A O 1
ATOM 892 N N . LEU A 1 103 ? -9.109 -7.246 6.41 1 82 103 LEU A N 1
ATOM 893 C CA . LEU A 1 103 ? -8.547 -8.172 7.387 1 82 103 LEU A CA 1
ATOM 894 C C . LEU A 1 103 ? -8.836 -7.699 8.812 1 82 103 LEU A C 1
ATOM 896 O O . LEU A 1 103 ? -8.688 -8.469 9.766 1 82 103 LEU A O 1
ATOM 900 N N . HIS A 1 104 ? -9.273 -6.391 8.984 1 77.75 104 HIS A N 1
ATOM 901 C CA . HIS A 1 104 ? -9.68 -5.844 10.273 1 77.75 104 HIS A CA 1
ATOM 902 C C . HIS A 1 104 ? -8.57 -5.984 11.305 1 77.75 104 HIS A C 1
ATOM 904 O O . HIS A 1 104 ? -8.812 -6.426 12.43 1 77.75 104 HIS A O 1
ATOM 910 N N . GLU A 1 105 ? -7.484 -5.703 10.852 1 72.94 105 GLU A N 1
ATOM 911 C CA . GLU A 1 105 ? -6.32 -5.91 11.711 1 72.94 105 GLU A CA 1
ATOM 912 C C . GLU A 1 105 ? -5.902 -4.613 12.398 1 72.94 105 GLU A C 1
ATOM 914 O O . GLU A 1 105 ? -5.086 -4.629 13.32 1 72.94 105 GLU A O 1
ATOM 919 N N . ASP A 1 106 ? -6.504 -3.486 11.906 1 66.25 106 ASP A N 1
ATOM 920 C CA . ASP A 1 106 ? -6.184 -2.229 12.57 1 66.25 106 ASP A CA 1
ATOM 921 C C . ASP A 1 106 ? -7.047 -2.029 13.82 1 66.25 106 ASP A C 1
ATOM 923 O O . ASP A 1 106 ? -8.227 -1.695 13.711 1 66.25 106 ASP A O 1
ATOM 927 N N . THR A 1 107 ? -6.492 -2.359 14.867 1 61.09 107 THR A N 1
ATOM 928 C CA . THR A 1 107 ? -7.23 -2.346 16.125 1 61.09 107 THR A CA 1
ATOM 929 C C . THR A 1 107 ? -7.418 -0.916 16.625 1 61.09 107 THR A C 1
ATOM 931 O O . THR A 1 107 ? -8.227 -0.667 17.531 1 61.09 107 THR A O 1
ATOM 934 N N . GLU A 1 108 ? -6.66 -0.134 16.125 1 59.94 108 GLU A N 1
ATOM 935 C CA . GLU A 1 108 ? -6.754 1.238 16.625 1 59.94 108 GLU A CA 1
ATOM 936 C C . GLU A 1 108 ? -7.961 1.955 16.016 1 59.94 108 GLU A C 1
ATOM 938 O O . GLU A 1 108 ? -8.383 3 16.516 1 59.94 108 GLU A O 1
ATOM 943 N N . CYS A 1 109 ? -8.656 1.429 14.938 1 55.53 109 CYS A N 1
ATOM 944 C CA . CYS A 1 109 ? -9.82 2.043 14.305 1 55.53 109 CYS A CA 1
ATOM 945 C C . CYS A 1 109 ? -10.992 1.069 14.258 1 55.53 109 CYS A C 1
ATOM 947 O O . CYS A 1 109 ? -10.938 0.061 13.555 1 55.53 109 CYS A O 1
ATOM 949 N N . THR A 1 110 ? -11.844 1.152 15.203 1 47.28 110 THR A N 1
ATOM 950 C CA . THR A 1 110 ? -13.031 0.304 15.203 1 47.28 110 THR A CA 1
ATOM 951 C C . THR A 1 110 ? -14.117 0.897 14.312 1 47.28 110 THR A C 1
ATOM 953 O O . THR A 1 110 ? -14.031 2.057 13.898 1 47.28 110 THR A O 1
ATOM 956 N N . ALA A 1 111 ? -14.961 0.091 13.633 1 47.53 111 ALA A N 1
ATOM 957 C CA . ALA A 1 111 ? -16.125 0.44 12.812 1 47.53 111 ALA A CA 1
ATOM 958 C C . ALA A 1 111 ? -16.828 1.682 13.359 1 47.53 111 ALA A C 1
ATOM 960 O O . ALA A 1 111 ? -17.344 2.496 12.586 1 47.53 111 ALA A O 1
ATOM 961 N N . GLU A 1 112 ? -16.969 1.676 14.531 1 43.88 112 GLU A N 1
ATOM 962 C CA . GLU A 1 112 ? -17.766 2.713 15.172 1 43.88 112 GLU A CA 1
ATOM 963 C C . GLU A 1 112 ? -17.016 4.035 15.242 1 43.88 112 GLU A C 1
ATOM 965 O O . GLU A 1 112 ? -17.609 5.086 15.5 1 43.88 112 GLU A O 1
ATOM 970 N N . MET A 1 113 ? -15.68 3.908 15.141 1 48.81 113 MET A N 1
ATOM 971 C CA . MET A 1 113 ? -14.945 5.129 15.461 1 48.81 113 MET A CA 1
ATOM 972 C C . MET A 1 113 ? -14.516 5.859 14.195 1 48.81 113 MET A C 1
ATOM 974 O O . MET A 1 113 ? -14.148 5.227 13.203 1 48.81 113 MET A O 1
ATOM 978 N N . VAL A 1 114 ? -15.047 6.965 14.094 1 52.06 114 VAL A N 1
ATOM 979 C CA . VAL A 1 114 ? -14.398 7.848 13.133 1 52.06 114 VAL A CA 1
ATOM 980 C C . VAL A 1 114 ? -12.883 7.73 13.266 1 52.06 114 VAL A C 1
ATOM 982 O O . VAL A 1 114 ? -12.32 7.945 14.344 1 52.06 114 VAL A O 1
ATOM 985 N N . CYS A 1 115 ? -12.344 6.766 12.875 1 59.5 115 CYS A N 1
ATOM 986 C CA . CYS A 1 115 ? -10.922 6.453 13 1 59.5 115 CYS A CA 1
ATOM 987 C C . CYS A 1 115 ? -10.07 7.543 12.359 1 59.5 115 CYS A C 1
ATOM 989 O O . CYS A 1 115 ? -9.484 7.336 11.297 1 59.5 115 CYS A O 1
ATOM 991 N N . PRO A 1 116 ? -10.211 8.797 13.188 1 64.56 116 PRO A N 1
ATOM 992 C CA . PRO A 1 116 ? -9.375 9.82 12.555 1 64.56 116 PRO A CA 1
ATOM 993 C C . PRO A 1 116 ? -7.887 9.469 12.586 1 64.56 116 PRO A C 1
ATOM 995 O O . PRO A 1 116 ? -7.465 8.633 13.391 1 64.56 116 PRO A O 1
ATOM 998 N N . THR A 1 117 ? -7.234 9.922 11.594 1 74.19 117 THR A N 1
ATOM 999 C CA . THR A 1 117 ? -5.781 9.836 11.555 1 74.19 117 THR A CA 1
ATOM 1000 C C . THR A 1 117 ? -5.148 11.016 12.297 1 74.19 117 THR A C 1
ATOM 1002 O O . THR A 1 117 ? -5.574 12.156 12.133 1 74.19 117 THR A O 1
ATOM 1005 N N . TRP A 1 118 ? -4.371 10.656 13.25 1 77.31 118 TRP A N 1
ATOM 1006 C CA . TRP A 1 118 ? -3.652 11.75 13.891 1 77.31 118 TRP A CA 1
ATOM 1007 C C . TRP A 1 118 ? -2.318 12.008 13.188 1 77.31 118 TRP A C 1
ATOM 1009 O O . TRP A 1 118 ? -1.667 11.07 12.727 1 77.31 118 TRP A O 1
ATOM 1019 N N . VAL A 1 119 ? -2.082 13.242 13.117 1 75 119 VAL A N 1
ATOM 1020 C CA . VAL A 1 119 ? -0.852 13.672 12.453 1 75 119 VAL A CA 1
ATOM 1021 C C . VAL A 1 119 ? -0.005 14.492 13.422 1 75 119 VAL A C 1
ATOM 1023 O O . VAL A 1 119 ? -0.536 15.289 14.203 1 75 119 VAL A O 1
ATOM 1026 N N . ARG A 1 120 ? 1.283 13.992 13.492 1 69.88 120 ARG A N 1
ATOM 1027 C CA . ARG A 1 120 ? 2.219 14.742 14.328 1 69.88 120 ARG A CA 1
ATOM 1028 C C . ARG A 1 120 ? 3.504 15.055 13.57 1 69.88 120 ARG A C 1
ATOM 1030 O O . ARG A 1 120 ? 3.934 14.266 12.719 1 69.88 120 ARG A O 1
ATOM 1037 N N . ALA A 1 121 ? 3.986 16.266 13.844 1 62.53 121 ALA A N 1
ATOM 1038 C CA . ALA A 1 121 ? 5.281 16.625 13.273 1 62.53 121 ALA A CA 1
ATOM 1039 C C . ALA A 1 121 ? 6.418 15.898 13.977 1 62.53 121 ALA A C 1
ATOM 1041 O O . ALA A 1 121 ? 6.445 15.82 15.211 1 62.53 121 ALA A O 1
ATOM 1042 N N . THR A 1 122 ? 7.109 15 13.242 1 62.28 122 THR A N 1
ATOM 1043 C CA . THR A 1 122 ? 8.266 14.336 13.836 1 62.28 122 THR A CA 1
ATOM 1044 C C . THR A 1 122 ? 9.523 14.609 13.023 1 62.28 122 THR A C 1
ATOM 1046 O O . THR A 1 122 ? 9.453 15.086 11.891 1 62.28 122 THR A O 1
ATOM 1049 N N . TRP A 1 123 ? 10.711 14.609 13.797 1 59.34 123 TRP A N 1
ATOM 1050 C CA . TRP A 1 123 ? 12.008 14.773 13.148 1 59.34 123 TRP A CA 1
ATOM 1051 C C . TRP A 1 123 ? 12.617 13.422 12.797 1 59.34 123 TRP A C 1
ATOM 1053 O O . TRP A 1 123 ? 12.531 12.469 13.578 1 59.34 123 TRP A O 1
ATOM 1063 N N . THR A 1 124 ? 12.906 13.297 11.469 1 63.16 124 THR A N 1
ATOM 1064 C CA . THR A 1 124 ? 13.547 12.047 11.086 1 63.16 124 THR A CA 1
ATOM 1065 C C . THR A 1 124 ? 14.938 12.305 10.508 1 63.16 124 THR A C 1
ATOM 1067 O O . THR A 1 124 ? 15.242 13.422 10.086 1 63.16 124 THR A O 1
ATOM 1070 N N . SER A 1 125 ? 15.914 11.352 10.789 1 68.88 125 SER A N 1
ATOM 1071 C CA . SER A 1 125 ? 17.188 11.414 10.094 1 68.88 125 SER A CA 1
ATOM 1072 C C . SER A 1 125 ? 17.047 11.055 8.617 1 68.88 125 SER A C 1
ATOM 1074 O O . SER A 1 125 ? 16.047 10.461 8.219 1 68.88 125 SER A O 1
ATOM 1076 N N . CYS A 1 126 ? 17.891 11.625 7.758 1 74.06 126 CYS A N 1
ATOM 1077 C CA . CYS A 1 126 ? 17.922 11.383 6.32 1 74.06 126 CYS A CA 1
ATOM 1078 C C . CYS A 1 126 ? 19.25 10.75 5.906 1 74.06 126 CYS A C 1
ATOM 1080 O O . CYS A 1 126 ? 20.312 11.328 6.148 1 74.06 126 CYS A O 1
ATOM 1082 N N . LYS A 1 127 ? 19.234 9.461 5.527 1 70.81 127 LYS A N 1
ATOM 1083 C CA . LYS A 1 127 ? 20.453 8.789 5.113 1 70.81 127 LYS A CA 1
ATOM 1084 C C . LYS A 1 127 ? 20.25 8.023 3.812 1 70.81 127 LYS A C 1
ATOM 1086 O O . LYS A 1 127 ? 19.109 7.789 3.396 1 70.81 127 LYS A O 1
ATOM 1091 N N . GLN A 1 128 ? 21.359 7.867 3.08 1 66.81 128 GLN A N 1
ATOM 1092 C CA . GLN A 1 128 ? 21.344 7.02 1.896 1 66.81 128 GLN A CA 1
ATOM 1093 C C . GLN A 1 128 ? 21.484 5.547 2.271 1 66.81 128 GLN A C 1
ATOM 1095 O O . GLN A 1 128 ? 22.297 5.195 3.141 1 66.81 128 GLN A O 1
ATOM 1100 N N . TYR A 1 129 ? 20.547 4.766 1.826 1 62.91 129 TYR A N 1
ATOM 1101 C CA . TYR A 1 129 ? 20.641 3.336 2.1 1 62.91 129 TYR A CA 1
ATOM 1102 C C . TYR A 1 129 ? 21.109 2.572 0.867 1 62.91 129 TYR A C 1
ATOM 1104 O O . TYR A 1 129 ? 20.859 2.998 -0.264 1 62.91 129 TYR A O 1
ATOM 1112 N N . MET B 1 1 ? -2.707 -9.922 -12 1 55.03 1 MET B N 1
ATOM 1113 C CA . MET B 1 1 ? -1.529 -9.984 -11.133 1 55.03 1 MET B CA 1
ATOM 1114 C C . MET B 1 1 ? -0.765 -11.289 -11.359 1 55.03 1 MET B C 1
ATOM 1116 O O . MET B 1 1 ? -1.356 -12.305 -11.719 1 55.03 1 MET B O 1
ATOM 1120 N N . GLY B 1 2 ? 0.487 -11.156 -11.648 1 47.25 2 GLY B N 1
ATOM 1121 C CA . GLY B 1 2 ? 1.281 -12.297 -12.07 1 47.25 2 GLY B CA 1
ATOM 1122 C C . GLY B 1 2 ? 1.597 -13.258 -10.938 1 47.25 2 GLY B C 1
ATOM 1123 O O . GLY B 1 2 ? 1.921 -12.828 -9.828 1 47.25 2 GLY B O 1
ATOM 1124 N N . TRP B 1 3 ? 0.923 -14.422 -10.836 1 51.03 3 TRP B N 1
ATOM 1125 C CA . TRP B 1 3 ? 1.613 -15.492 -10.125 1 51.03 3 TRP B CA 1
ATOM 1126 C C . TRP B 1 3 ? 3.035 -15.664 -10.641 1 51.03 3 TRP B C 1
ATOM 1128 O O . TRP B 1 3 ? 3.238 -16 -11.812 1 51.03 3 TRP B O 1
ATOM 1138 N N . ILE B 1 4 ? 3.828 -14.781 -10.258 1 53 4 ILE B N 1
ATOM 1139 C CA . ILE B 1 4 ? 5.07 -14.648 -11.008 1 53 4 ILE B CA 1
ATOM 1140 C C . ILE B 1 4 ? 6.008 -15.805 -10.664 1 53 4 ILE B C 1
ATOM 1142 O O . ILE B 1 4 ? 6.246 -16.094 -9.484 1 53 4 ILE B O 1
ATOM 1146 N N . TRP B 1 5 ? 6.008 -16.703 -11.539 1 52.25 5 TRP B N 1
ATOM 1147 C CA . TRP B 1 5 ? 7.203 -17.531 -11.5 1 52.25 5 TRP B CA 1
ATOM 1148 C C . TRP B 1 5 ? 8.461 -16.672 -11.422 1 52.25 5 TRP B C 1
ATOM 1150 O O . TRP B 1 5 ? 8.734 -15.875 -12.312 1 52.25 5 TRP B O 1
ATOM 1160 N N . VAL B 1 6 ? 8.93 -16.531 -10.219 1 60.31 6 VAL B N 1
ATOM 1161 C CA . VAL B 1 6 ? 10.172 -15.781 -10.023 1 60.31 6 VAL B CA 1
ATOM 1162 C C . VAL B 1 6 ? 11.359 -16.734 -9.984 1 60.31 6 VAL B C 1
ATOM 1164 O O . VAL B 1 6 ? 11.211 -17.906 -9.602 1 60.31 6 VAL B O 1
ATOM 1167 N N . ARG B 1 7 ? 12.383 -16.312 -10.711 1 66.06 7 ARG B N 1
ATOM 1168 C CA . ARG B 1 7 ? 13.633 -17.047 -10.555 1 66.06 7 ARG B CA 1
ATOM 1169 C C . ARG B 1 7 ? 13.953 -17.297 -9.078 1 66.06 7 ARG B C 1
ATOM 1171 O O . ARG B 1 7 ? 13.586 -16.484 -8.227 1 66.06 7 ARG B O 1
ATOM 1178 N N . PRO B 1 8 ? 14.531 -18.391 -8.938 1 68.94 8 PRO B N 1
ATOM 1179 C CA . PRO B 1 8 ? 14.805 -18.781 -7.551 1 68.94 8 PRO B CA 1
ATOM 1180 C C . PRO B 1 8 ? 15.516 -17.688 -6.762 1 68.94 8 PRO B C 1
ATOM 1182 O O . PRO B 1 8 ? 15.297 -17.547 -5.559 1 68.94 8 PRO B O 1
ATOM 1185 N N . GLU B 1 9 ? 16.359 -16.891 -7.441 1 72.62 9 GLU B N 1
ATOM 1186 C CA . GLU B 1 9 ? 17.125 -15.867 -6.754 1 72.62 9 GLU B CA 1
ATOM 1187 C C . GLU B 1 9 ? 16.219 -14.766 -6.211 1 72.62 9 GLU B C 1
ATOM 1189 O O . GLU B 1 9 ? 16.562 -14.102 -5.23 1 72.62 9 GLU B O 1
ATOM 1194 N N . CYS B 1 10 ? 15.07 -14.664 -6.793 1 73.94 10 CYS B N 1
ATOM 1195 C CA . CYS B 1 10 ? 14.156 -13.586 -6.402 1 73.94 10 CYS B CA 1
ATOM 1196 C C . CYS B 1 10 ? 12.938 -14.148 -5.68 1 73.94 10 CYS B C 1
ATOM 1198 O O . CYS B 1 10 ? 12.008 -13.406 -5.371 1 73.94 10 CYS B O 1
ATOM 1200 N N . TYR B 1 11 ? 13.086 -15.477 -5.469 1 76.19 11 TYR B N 1
ATOM 1201 C CA . TYR B 1 11 ? 11.969 -16.125 -4.797 1 76.19 11 TYR B CA 1
ATOM 1202 C C . TYR B 1 11 ? 12.133 -16.078 -3.283 1 76.19 11 TYR B C 1
ATOM 1204 O O . TYR B 1 11 ? 13.156 -16.516 -2.752 1 76.19 11 TYR B O 1
ATOM 1212 N N . ASP B 1 12 ? 11.227 -15.5 -2.654 1 80.56 12 ASP B N 1
ATOM 1213 C CA . ASP B 1 12 ? 11.188 -15.461 -1.195 1 80.56 12 ASP B CA 1
ATOM 1214 C C . ASP B 1 12 ? 10.133 -16.406 -0.642 1 80.56 12 ASP B C 1
ATOM 1216 O O . ASP B 1 12 ? 8.969 -16.031 -0.476 1 80.56 12 ASP B O 1
ATOM 1220 N N . LYS B 1 13 ? 10.562 -17.609 -0.331 1 82.75 13 LYS B N 1
ATOM 1221 C CA . LYS B 1 13 ? 9.656 -18.672 0.09 1 82.75 13 LYS B CA 1
ATOM 1222 C C . LYS B 1 13 ? 8.859 -18.266 1.326 1 82.75 13 LYS B C 1
ATOM 1224 O O . LYS B 1 13 ? 7.656 -18.5 1.404 1 82.75 13 LYS B O 1
ATOM 1229 N N . GLU B 1 14 ? 9.555 -17.703 2.256 1 85.88 14 GLU B N 1
ATOM 1230 C CA . GLU B 1 14 ? 8.906 -17.328 3.506 1 85.88 14 GLU B CA 1
ATOM 1231 C C . GLU B 1 14 ? 7.848 -16.25 3.27 1 85.88 14 GLU B C 1
ATOM 1233 O O . GLU B 1 14 ? 6.766 -16.297 3.857 1 85.88 14 GLU B O 1
ATOM 1238 N N . MET B 1 15 ? 8.109 -15.352 2.449 1 86.5 15 MET B N 1
ATOM 1239 C CA . MET B 1 15 ? 7.168 -14.273 2.154 1 86.5 15 MET B CA 1
ATOM 1240 C C . MET B 1 15 ? 5.938 -14.812 1.428 1 86.5 15 MET B C 1
ATOM 1242 O O . MET B 1 15 ? 4.812 -14.406 1.717 1 86.5 15 MET B O 1
ATOM 1246 N N . VAL B 1 16 ? 6.191 -15.711 0.53 1 83.81 16 VAL B N 1
ATOM 1247 C CA . VAL B 1 16 ? 5.082 -16.297 -0.214 1 83.81 16 VAL B CA 1
ATOM 1248 C C . VAL B 1 16 ? 4.188 -17.094 0.733 1 83.81 16 VAL B C 1
ATOM 1250 O O . VAL B 1 16 ? 2.961 -17.016 0.655 1 83.81 16 VAL B O 1
ATOM 1253 N N . LYS B 1 17 ? 4.805 -17.859 1.569 1 87.12 17 LYS B N 1
ATOM 1254 C CA . LYS B 1 17 ? 4.047 -18.609 2.561 1 87.12 17 LYS B CA 1
ATOM 1255 C C . LYS B 1 17 ? 3.197 -17.688 3.426 1 87.12 17 LYS B C 1
ATOM 1257 O O . LYS B 1 17 ? 2.02 -17.953 3.668 1 87.12 17 LYS B O 1
ATOM 1262 N N . ASP B 1 18 ? 3.758 -16.656 3.91 1 89.06 18 ASP B N 1
ATOM 1263 C CA . ASP B 1 18 ? 3.035 -15.672 4.711 1 89.06 18 ASP B CA 1
ATOM 1264 C C . ASP B 1 18 ? 1.861 -15.086 3.93 1 89.06 18 ASP B C 1
ATOM 1266 O O . ASP B 1 18 ? 0.745 -15.008 4.445 1 89.06 18 ASP B O 1
ATOM 1270 N N . PHE B 1 19 ? 2.119 -14.797 2.738 1 89.06 19 PHE B N 1
ATOM 1271 C CA . PHE B 1 19 ? 1.107 -14.227 1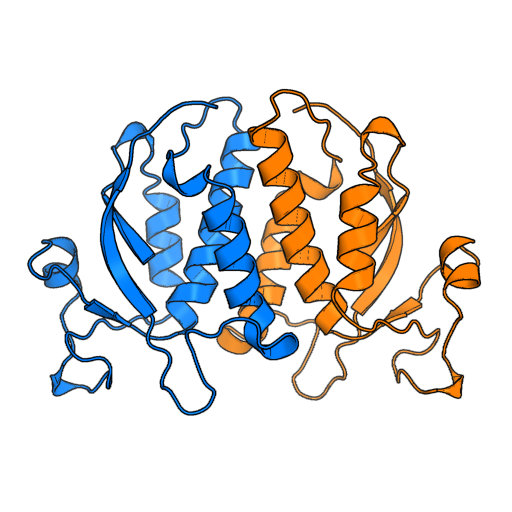.852 1 89.06 19 PHE B CA 1
ATOM 1272 C C . PHE B 1 19 ? -0.082 -15.172 1.718 1 89.06 19 PHE B C 1
ATOM 1274 O O . PHE B 1 19 ? -1.231 -14.758 1.873 1 89.06 19 PHE B O 1
ATOM 1281 N N . MET B 1 20 ? 0.222 -16.391 1.473 1 86.62 20 MET B N 1
ATOM 1282 C CA . MET B 1 20 ? -0.819 -17.375 1.215 1 86.62 20 MET B CA 1
ATOM 1283 C C . MET B 1 20 ? -1.621 -17.656 2.479 1 86.62 20 MET B C 1
ATOM 1285 O O . MET B 1 20 ? -2.777 -18.078 2.402 1 86.62 20 MET B O 1
ATOM 1289 N N . ASN B 1 21 ? -1.047 -17.297 3.564 1 89.62 21 ASN B N 1
ATOM 1290 C CA . ASN B 1 21 ? -1.703 -17.609 4.832 1 89.62 21 ASN B CA 1
ATOM 1291 C C . ASN B 1 21 ? -2.4 -16.3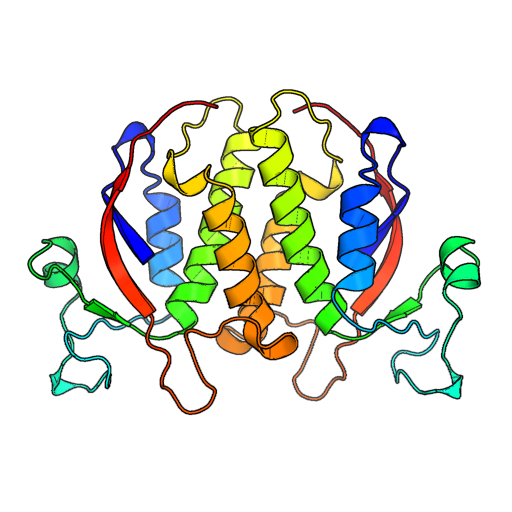75 5.406 1 89.62 21 ASN B C 1
ATOM 1293 O O . ASN B 1 21 ? -2.967 -16.438 6.5 1 89.62 21 ASN B O 1
ATOM 1297 N N . ARG B 1 22 ? -2.332 -15.32 4.719 1 88.44 22 ARG B N 1
ATOM 1298 C CA . ARG B 1 22 ? -2.898 -14.086 5.242 1 88.44 22 ARG B CA 1
ATOM 1299 C C . ARG B 1 22 ? -4.414 -14.18 5.355 1 88.44 22 ARG B C 1
ATOM 1301 O O . ARG B 1 22 ? -5.016 -13.57 6.238 1 88.44 22 ARG B O 1
ATOM 1308 N N . THR B 1 23 ? -5.023 -14.773 4.523 1 85.62 23 THR B N 1
ATOM 1309 C CA . THR B 1 23 ? -6.469 -14.977 4.5 1 85.62 23 THR B CA 1
ATOM 1310 C C . THR B 1 23 ? -6.836 -16.172 3.633 1 85.62 23 THR B C 1
ATOM 1312 O O . THR B 1 23 ? -5.957 -16.828 3.057 1 85.62 23 THR B O 1
ATOM 1315 N N . ASP B 1 24 ? -8.094 -16.422 3.598 1 87.38 24 ASP B N 1
ATOM 1316 C CA . ASP B 1 24 ? -8.57 -17.547 2.777 1 87.38 24 ASP B CA 1
ATOM 1317 C C . ASP B 1 24 ? -8.789 -17.094 1.331 1 87.38 24 ASP B C 1
ATOM 1319 O O . ASP B 1 24 ? -9.664 -16.281 1.053 1 87.38 24 ASP B O 1
ATOM 1323 N N . TYR B 1 25 ? -7.867 -17.625 0.516 1 87.69 25 TYR B N 1
ATOM 1324 C CA . TYR B 1 25 ? -8.008 -17.359 -0.912 1 87.69 25 TYR B CA 1
ATOM 1325 C C . TYR B 1 25 ? -8.641 -18.547 -1.622 1 87.69 25 TYR B C 1
ATOM 1327 O O . TYR B 1 25 ? -8.469 -19.703 -1.197 1 87.69 25 TYR B O 1
ATOM 1335 N N . SER B 1 26 ? -9.445 -18.25 -2.619 1 88.81 26 SER B N 1
ATOM 1336 C CA . SER B 1 26 ? -9.938 -19.281 -3.533 1 88.81 26 SER B CA 1
ATOM 1337 C C . SER B 1 26 ? -9.695 -18.891 -4.984 1 88.81 26 SER B C 1
ATOM 1339 O O . SER B 1 26 ? -9.672 -17.703 -5.32 1 88.81 26 SER B O 1
ATOM 1341 N N . TRP B 1 27 ? -9.484 -19.891 -5.805 1 89.75 27 TRP B N 1
ATOM 1342 C CA . TRP B 1 27 ? -9.211 -19.688 -7.223 1 89.75 27 TRP B CA 1
ATOM 1343 C C . TRP B 1 27 ? -10.312 -20.312 -8.078 1 89.75 27 TRP B C 1
ATOM 1345 O O . TRP B 1 27 ? -10.82 -21.391 -7.758 1 89.75 27 TRP B O 1
ATOM 1355 N N . HIS B 1 28 ? -10.664 -19.547 -9.078 1 90.31 28 HIS B N 1
ATOM 1356 C CA . HIS B 1 28 ? -11.789 -19.969 -9.906 1 90.31 28 HIS B CA 1
ATOM 1357 C C . HIS B 1 28 ? -11.484 -19.75 -11.383 1 90.31 28 HIS B C 1
ATOM 1359 O O . HIS B 1 28 ? -10.773 -18.828 -11.75 1 90.31 28 HIS B O 1
ATOM 1365 N N . PHE B 1 29 ? -12.023 -20.594 -12.234 1 89.5 29 PHE B N 1
ATOM 1366 C CA . PHE B 1 29 ? -11.82 -20.406 -13.672 1 89.5 29 PHE B CA 1
ATOM 1367 C C . PHE B 1 29 ? -12.883 -19.484 -14.25 1 89.5 29 PHE B C 1
ATOM 1369 O O . PHE B 1 29 ? -12.805 -19.109 -15.422 1 89.5 29 PHE B O 1
ATOM 1376 N N . ASP B 1 30 ? -13.805 -19.078 -13.438 1 87.75 30 ASP B N 1
ATOM 1377 C CA . ASP B 1 30 ? -14.898 -18.188 -13.812 1 87.75 30 ASP B CA 1
ATOM 1378 C C . ASP B 1 30 ? -14.938 -16.953 -12.914 1 87.75 30 ASP B C 1
ATOM 1380 O O . ASP B 1 30 ? -14.75 -17.062 -11.695 1 87.75 30 ASP B O 1
ATOM 1384 N N . PRO B 1 31 ? -15.148 -15.75 -13.477 1 85.44 31 PRO B N 1
ATOM 1385 C CA . PRO B 1 31 ? -15.117 -14.5 -12.711 1 85.44 31 PRO B CA 1
ATOM 1386 C C . PRO B 1 31 ? -16.266 -14.391 -11.719 1 85.44 31 PRO B C 1
ATOM 1388 O O . PRO B 1 31 ? -16.266 -13.508 -10.852 1 85.44 31 PRO B O 1
ATOM 1391 N N . LYS B 1 32 ? -17.297 -15.328 -11.773 1 85.06 32 LYS B N 1
ATOM 1392 C CA . LYS B 1 32 ? -18.406 -15.289 -10.828 1 85.06 32 LYS B CA 1
ATOM 1393 C C . LYS B 1 32 ? -18 -15.883 -9.484 1 85.06 32 LYS B C 1
ATOM 1395 O O . LYS B 1 32 ? -18.719 -15.727 -8.492 1 85.06 32 LYS B O 1
ATOM 1400 N N . LEU B 1 33 ? -16.891 -16.562 -9.43 1 90.38 33 LEU B N 1
ATOM 1401 C CA . LEU B 1 33 ? -16.312 -17.109 -8.211 1 90.38 33 LEU B CA 1
ATOM 1402 C C . LEU B 1 33 ? -17.297 -18.031 -7.5 1 90.38 33 LEU B C 1
ATOM 1404 O O . LEU B 1 33 ? -17.438 -17.969 -6.277 1 90.38 33 LEU B O 1
ATOM 1408 N N . THR B 1 34 ? -17.953 -18.828 -8.227 1 91.06 34 THR B N 1
ATOM 1409 C CA . THR B 1 34 ? -18.875 -19.812 -7.66 1 91.06 34 THR B CA 1
ATOM 1410 C C . THR B 1 34 ? -18.125 -21.047 -7.18 1 91.06 34 THR B C 1
ATOM 1412 O O . THR B 1 34 ? -17.016 -21.312 -7.625 1 91.06 34 THR B O 1
ATOM 1415 N N . PRO B 1 35 ? -18.75 -21.797 -6.277 1 93.5 35 PRO B N 1
ATOM 1416 C CA . PRO B 1 35 ? -18.094 -23.016 -5.793 1 93.5 35 PRO B CA 1
ATOM 1417 C C . PRO B 1 35 ? -17.781 -24 -6.918 1 93.5 35 PRO B C 1
ATOM 1419 O O . PRO B 1 35 ? -16.75 -24.672 -6.879 1 93.5 35 PRO B O 1
ATOM 1422 N N . GLU B 1 36 ? -18.594 -24.062 -7.906 1 95.38 36 GLU B N 1
ATOM 1423 C CA . GLU B 1 36 ? -18.406 -24.984 -9.023 1 95.38 36 GLU B CA 1
ATOM 1424 C C . GLU B 1 36 ? -17.172 -24.609 -9.844 1 95.38 36 GLU B C 1
ATOM 1426 O O . GLU B 1 36 ? -16.609 -25.453 -10.547 1 95.38 36 GLU B O 1
ATOM 1431 N N . SER B 1 37 ? -16.797 -23.406 -9.727 1 93.62 37 SER B N 1
ATOM 1432 C CA . SER B 1 37 ? -15.703 -22.938 -10.562 1 93.62 37 SER B CA 1
ATOM 1433 C C . SER B 1 37 ? -14.375 -22.984 -9.805 1 93.62 37 SER B C 1
ATOM 1435 O O . SER B 1 37 ? -13.336 -22.609 -10.344 1 93.62 37 SER B O 1
ATOM 1437 N N . GLU B 1 38 ? -14.398 -23.469 -8.641 1 94.5 38 GLU B N 1
ATOM 1438 C CA . GLU B 1 38 ? -13.211 -23.438 -7.797 1 94.5 38 GLU B CA 1
ATOM 1439 C C . GLU B 1 38 ? -12.156 -24.422 -8.297 1 94.5 38 GLU B C 1
ATOM 1441 O O . GLU B 1 38 ? -12.492 -25.547 -8.688 1 94.5 38 GLU B O 1
ATOM 1446 N N . VAL B 1 39 ? -10.914 -23.938 -8.242 1 92.44 39 VAL B N 1
ATOM 1447 C CA . VAL B 1 39 ? -9.766 -24.75 -8.633 1 92.44 39 VAL B CA 1
ATOM 1448 C C . VAL B 1 39 ? -8.867 -25 -7.426 1 92.44 39 VAL B C 1
ATOM 1450 O O . VAL B 1 39 ? -8.492 -24.062 -6.715 1 92.44 39 VAL B O 1
ATOM 1453 N N . PRO B 1 40 ? -8.539 -26.266 -7.18 1 91.38 40 PRO B N 1
ATOM 1454 C CA . PRO B 1 40 ? -7.648 -26.562 -6.051 1 91.38 40 PRO B CA 1
ATOM 1455 C C . PRO B 1 40 ? -6.262 -25.953 -6.223 1 91.38 40 PRO B C 1
ATOM 1457 O O . PRO B 1 40 ? -5.777 -25.812 -7.348 1 91.38 40 PRO B O 1
ATOM 1460 N N . LEU B 1 41 ? -5.645 -25.672 -5.074 1 84.31 41 LEU B N 1
ATOM 1461 C CA . LEU B 1 41 ? -4.383 -24.938 -5.035 1 84.31 41 LEU B CA 1
ATOM 1462 C C . LEU B 1 41 ? -3.287 -25.703 -5.762 1 84.31 41 LEU B C 1
ATOM 1464 O O . LEU B 1 41 ? -2.436 -25.109 -6.422 1 84.31 41 LEU B O 1
ATOM 1468 N N . ASP B 1 42 ? -3.23 -26.984 -5.578 1 83.25 42 ASP B N 1
ATOM 1469 C CA . ASP B 1 42 ? -2.199 -27.797 -6.23 1 83.25 42 ASP B CA 1
ATOM 1470 C C . ASP B 1 42 ? -2.303 -27.688 -7.75 1 83.25 42 ASP B C 1
ATOM 1472 O O . ASP B 1 42 ? -1.287 -27.719 -8.445 1 83.25 42 ASP B O 1
ATOM 1476 N N . VAL B 1 43 ? -3.508 -27.562 -8.266 1 85.38 43 VAL B N 1
ATOM 1477 C CA . VAL B 1 43 ? -3.73 -27.391 -9.695 1 85.38 43 VAL B CA 1
ATOM 1478 C C . VAL B 1 43 ? -3.309 -26 -10.125 1 85.38 43 VAL B C 1
ATOM 1480 O O . VAL B 1 43 ? -2.744 -25.812 -11.211 1 85.38 43 VAL B O 1
ATOM 1483 N N . VAL B 1 44 ? -3.518 -25.078 -9.305 1 81.19 44 VAL B N 1
ATOM 1484 C CA . VAL B 1 44 ? -3.125 -23.703 -9.578 1 81.19 44 VAL B CA 1
ATOM 1485 C C . VAL B 1 44 ? -1.609 -23.625 -9.742 1 81.19 44 VAL B C 1
ATOM 1487 O O . VAL B 1 44 ? -1.114 -23.031 -10.703 1 81.19 44 VAL B O 1
ATOM 1490 N N . PHE B 1 45 ? -0.889 -24.234 -8.891 1 76.62 45 PHE B N 1
ATOM 1491 C CA . PHE B 1 45 ? 0.566 -24.125 -8.867 1 76.62 45 PHE B CA 1
ATOM 1492 C C . PHE B 1 45 ? 1.184 -24.906 -10.023 1 76.62 45 PHE B C 1
ATOM 1494 O O . PHE B 1 45 ? 2.309 -24.609 -10.438 1 76.62 45 PHE B O 1
ATOM 1501 N N . ARG B 1 46 ? 0.48 -25.812 -10.578 1 77.56 46 ARG B N 1
ATOM 1502 C CA . ARG B 1 46 ? 0.976 -26.578 -11.711 1 77.56 46 ARG B CA 1
ATOM 1503 C C . ARG B 1 46 ? 0.943 -25.75 -12.992 1 77.56 46 ARG B C 1
ATOM 1505 O O . ARG B 1 46 ? 1.622 -26.094 -13.969 1 77.56 46 ARG B O 1
ATOM 1512 N N . GLY B 1 47 ? 0.126 -24.75 -12.969 1 77.62 47 GLY B N 1
ATOM 1513 C CA . GLY B 1 47 ? 0.084 -23.859 -14.125 1 77.62 47 GLY B CA 1
ATOM 1514 C C . GLY B 1 47 ? -0.837 -24.359 -15.227 1 77.62 47 GLY B C 1
ATOM 1515 O O . GLY B 1 47 ? -0.626 -24.047 -16.406 1 77.62 47 GLY B O 1
ATOM 1516 N N . ASP B 1 48 ? -1.814 -25.078 -14.922 1 78.44 48 ASP B N 1
ATOM 1517 C CA . ASP B 1 48 ? -2.713 -25.672 -15.906 1 78.44 48 ASP B CA 1
ATOM 1518 C C . ASP B 1 48 ? -3.652 -24.625 -16.5 1 78.44 48 ASP B C 1
ATOM 1520 O O . ASP B 1 48 ? -4.262 -24.859 -17.547 1 78.44 48 ASP B O 1
ATOM 1524 N N . TYR B 1 49 ? -3.803 -23.594 -15.828 1 82.5 49 TYR B N 1
ATOM 1525 C CA . TYR B 1 49 ? -4.703 -22.547 -16.281 1 82.5 49 TYR B CA 1
ATOM 1526 C C . TYR B 1 49 ? -3.928 -21.266 -16.594 1 82.5 49 TYR B C 1
ATOM 1528 O O . TYR B 1 49 ? -3.16 -20.766 -15.773 1 82.5 49 TYR B O 1
ATOM 1536 N N . PRO B 1 50 ? -4.098 -20.75 -17.781 1 79.06 50 PRO B N 1
ATOM 1537 C CA . PRO B 1 50 ? -3.402 -19.5 -18.125 1 79.06 50 PRO B CA 1
ATOM 1538 C C . PRO B 1 50 ? -3.951 -18.297 -17.359 1 79.06 50 PRO B C 1
ATOM 1540 O O . PRO B 1 50 ? -3.252 -17.281 -17.219 1 79.06 50 PRO B O 1
ATOM 1543 N N . LYS B 1 51 ? -5.234 -18.453 -17.016 1 83 51 LYS B N 1
ATOM 1544 C CA . LYS B 1 51 ? -5.898 -17.359 -16.312 1 83 51 LYS B CA 1
ATOM 1545 C C . LYS B 1 51 ? -6.871 -17.891 -15.258 1 83 51 LYS B C 1
ATOM 1547 O O . LYS B 1 51 ? -7.613 -18.844 -15.516 1 83 51 LYS B O 1
ATOM 1552 N N . LEU B 1 52 ? -6.746 -17.297 -14.047 1 87.19 52 LEU B N 1
ATOM 1553 C CA . LEU B 1 52 ? -7.695 -17.625 -12.984 1 87.19 52 LEU B CA 1
ATOM 1554 C C . LEU B 1 52 ? -8.211 -16.359 -12.305 1 87.19 52 LEU B C 1
ATOM 1556 O O . LEU B 1 52 ? -7.676 -15.266 -12.531 1 87.19 52 LEU B O 1
ATOM 1560 N N . PHE B 1 53 ? -9.289 -16.516 -11.602 1 86.75 53 PHE B N 1
ATOM 1561 C CA . PHE B 1 53 ? -9.922 -15.406 -10.883 1 86.75 53 PHE B CA 1
ATOM 1562 C C . PHE B 1 53 ? -9.969 -15.688 -9.391 1 86.75 53 PHE B C 1
ATOM 1564 O O . PHE B 1 53 ? -10.07 -16.844 -8.969 1 86.75 53 PHE B O 1
ATOM 1571 N N . THR B 1 54 ? -9.766 -14.672 -8.648 1 88.81 54 THR B N 1
ATOM 1572 C CA . THR B 1 54 ? -9.844 -14.781 -7.195 1 88.81 54 THR B CA 1
ATOM 1573 C C . THR B 1 54 ? -10.5 -13.539 -6.59 1 88.81 54 THR B C 1
ATOM 1575 O O . THR B 1 54 ? -10.961 -12.664 -7.32 1 88.81 54 THR B O 1
ATOM 1578 N N . GLN B 1 55 ? -10.602 -13.516 -5.297 1 85.44 55 GLN B N 1
ATOM 1579 C CA . GLN B 1 55 ? -11.281 -12.43 -4.594 1 85.44 55 GLN B CA 1
ATOM 1580 C C . GLN B 1 55 ? -10.492 -11.125 -4.707 1 85.44 55 GLN B C 1
ATOM 1582 O O . GLN B 1 55 ? -9.266 -11.141 -4.754 1 85.44 55 GLN B O 1
ATOM 1587 N N . LYS B 1 56 ? -11.156 -10.062 -4.598 1 82.88 56 LYS B N 1
ATOM 1588 C CA . LYS B 1 56 ? -10.578 -8.719 -4.688 1 82.88 56 LYS B CA 1
ATOM 1589 C C . LYS B 1 56 ? -9.508 -8.516 -3.617 1 82.88 56 LYS B C 1
ATOM 1591 O O . LYS B 1 56 ? -8.508 -7.84 -3.857 1 82.88 56 LYS B O 1
ATOM 1596 N N . LYS B 1 57 ? -9.75 -9.086 -2.467 1 85.56 57 LYS B N 1
ATOM 1597 C CA . LYS B 1 57 ? -8.82 -8.906 -1.358 1 85.56 57 LYS B CA 1
ATOM 1598 C C . LYS B 1 57 ? -7.418 -9.391 -1.729 1 8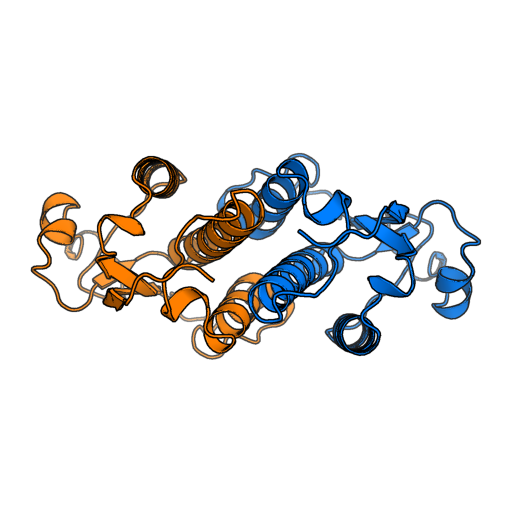5.56 57 LYS B C 1
ATOM 1600 O O . LYS B 1 57 ? -6.422 -8.859 -1.235 1 85.56 57 LYS B O 1
ATOM 1605 N N . TYR B 1 58 ? -7.387 -10.352 -2.559 1 87.75 58 TYR B N 1
ATOM 1606 C CA . TYR B 1 58 ? -6.102 -10.867 -3.01 1 87.75 58 TYR B CA 1
ATOM 1607 C C . TYR B 1 58 ? -5.242 -9.75 -3.594 1 87.75 58 TYR B C 1
ATOM 1609 O O . TYR B 1 58 ? -4.043 -9.672 -3.312 1 87.75 58 TYR B O 1
ATOM 1617 N N . HIS B 1 59 ? -5.812 -8.914 -4.395 1 87.44 59 HIS B N 1
ATOM 1618 C CA . HIS B 1 59 ? -5.09 -7.824 -5.031 1 87.44 59 HIS B CA 1
ATOM 1619 C C . HIS B 1 59 ? -4.523 -6.859 -3.996 1 87.44 59 HIS B C 1
ATOM 1621 O O . HIS B 1 59 ? -3.369 -6.434 -4.102 1 87.44 59 HIS B O 1
ATOM 1627 N N . TYR B 1 60 ? -5.273 -6.613 -3.031 1 88.56 60 TYR B N 1
ATOM 1628 C CA . TYR B 1 60 ? -4.855 -5.699 -1.974 1 88.56 60 TYR B CA 1
ATOM 1629 C C . TYR B 1 60 ? -3.672 -6.266 -1.199 1 88.56 60 TYR B C 1
ATOM 1631 O O . TYR B 1 60 ? -2.672 -5.578 -0.989 1 88.56 60 TYR B O 1
ATOM 1639 N N . VAL B 1 61 ? -3.873 -7.473 -0.843 1 90.19 61 VAL B N 1
ATOM 1640 C CA . VAL B 1 61 ? -2.812 -8.117 -0.08 1 90.19 61 VAL B CA 1
ATOM 1641 C C . VAL B 1 61 ? -1.554 -8.234 -0.938 1 90.19 61 VAL B C 1
ATOM 1643 O O . VAL B 1 61 ? -0.446 -7.973 -0.464 1 90.19 61 VAL B O 1
ATOM 1646 N N . HIS B 1 62 ? -1.725 -8.602 -2.127 1 89.31 62 HIS B N 1
ATOM 1647 C CA . HIS B 1 62 ? -0.61 -8.711 -3.061 1 89.31 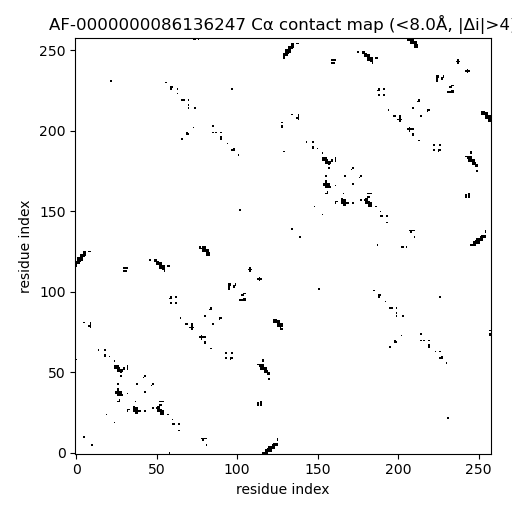62 HIS B CA 1
ATOM 1648 C C . HIS B 1 62 ? 0.175 -7.41 -3.145 1 89.31 62 HIS B C 1
ATOM 1650 O O . HIS B 1 62 ? 1.406 -7.414 -3.072 1 89.31 62 HIS B O 1
ATOM 1656 N N . CYS B 1 63 ? -0.491 -6.348 -3.271 1 91.62 63 CYS B N 1
ATOM 1657 C CA . CYS B 1 63 ? 0.158 -5.047 -3.377 1 91.62 63 CYS B CA 1
ATOM 1658 C C . CYS B 1 63 ? 1.025 -4.766 -2.156 1 91.62 63 CYS B C 1
ATOM 1660 O O . CYS B 1 63 ? 2.152 -4.285 -2.285 1 91.62 63 CYS B O 1
ATOM 1662 N N . THR B 1 64 ? 0.493 -5.02 -1 1 93.38 64 THR B N 1
ATOM 1663 C CA . THR B 1 64 ? 1.258 -4.723 0.207 1 93.38 64 THR B CA 1
ATOM 1664 C C . THR B 1 64 ? 2.484 -5.625 0.305 1 93.38 64 THR B C 1
ATOM 1666 O O . THR B 1 64 ? 3.52 -5.219 0.838 1 93.38 64 THR B O 1
ATOM 1669 N N . TYR B 1 65 ? 2.461 -6.805 -0.203 1 91.06 65 TYR B N 1
ATOM 1670 C CA . TYR B 1 65 ? 3.617 -7.691 -0.161 1 91.06 65 TYR B CA 1
ATOM 1671 C C . TYR B 1 65 ? 4.672 -7.266 -1.175 1 91.06 65 TYR B C 1
ATOM 1673 O O . TYR B 1 65 ? 5.867 -7.461 -0.955 1 91.06 65 TYR B O 1
ATOM 1681 N N . MET B 1 66 ? 4.203 -6.68 -2.285 1 90.81 66 MET B N 1
ATOM 1682 C CA . MET B 1 66 ? 5.176 -6.098 -3.205 1 90.81 66 MET B CA 1
ATOM 1683 C C . MET B 1 66 ? 5.941 -4.957 -2.541 1 90.81 66 MET B C 1
ATOM 1685 O O . MET B 1 66 ? 7.148 -4.816 -2.732 1 90.81 66 MET B O 1
ATOM 1689 N N . TRP B 1 67 ? 5.211 -4.262 -1.782 1 92.38 67 TRP B N 1
ATOM 1690 C CA . TRP B 1 67 ? 5.836 -3.199 -0.999 1 92.38 67 TRP B CA 1
ATOM 1691 C C . TRP B 1 67 ? 6.848 -3.771 -0.015 1 92.38 67 TRP B C 1
ATOM 1693 O O . TRP B 1 67 ? 7.973 -3.277 0.085 1 92.38 67 TRP B O 1
ATOM 1703 N N . LYS B 1 68 ? 6.488 -4.754 0.699 1 91.5 68 LYS B N 1
ATOM 1704 C CA . LYS B 1 68 ? 7.379 -5.395 1.662 1 91.5 68 LYS B CA 1
ATOM 1705 C C . LYS B 1 68 ? 8.641 -5.922 0.98 1 91.5 68 LYS B C 1
ATOM 1707 O O . LYS B 1 68 ? 9.734 -5.832 1.537 1 91.5 68 LYS B O 1
ATOM 1712 N N . LYS B 1 69 ? 8.461 -6.438 -0.144 1 88.12 69 LYS B N 1
ATOM 1713 C CA . LYS B 1 69 ? 9.609 -6.926 -0.905 1 88.12 69 LYS B CA 1
ATOM 1714 C C . LYS B 1 69 ? 10.578 -5.793 -1.229 1 88.12 69 LYS B C 1
ATOM 1716 O O . LYS B 1 69 ? 11.789 -5.961 -1.119 1 88.12 69 LYS B O 1
ATOM 1721 N N . MET B 1 70 ? 10.086 -4.691 -1.606 1 87.88 70 MET B N 1
ATOM 1722 C CA . MET B 1 70 ? 10.93 -3.535 -1.892 1 87.88 70 MET B CA 1
ATOM 1723 C C . MET B 1 70 ? 11.648 -3.064 -0.634 1 87.88 70 MET B C 1
ATOM 1725 O O . MET B 1 70 ? 12.836 -2.717 -0.685 1 87.88 70 MET B O 1
ATOM 1729 N N . HIS B 1 71 ? 10.898 -3.02 0.402 1 89.88 71 HIS B N 1
ATOM 1730 C CA . HIS B 1 71 ? 11.5 -2.623 1.671 1 89.88 71 HIS B CA 1
ATOM 1731 C C . HIS B 1 71 ? 12.648 -3.549 2.051 1 89.88 71 HIS B C 1
ATOM 1733 O O . HIS B 1 71 ? 13.711 -3.084 2.463 1 89.88 71 HIS B O 1
ATOM 1739 N N . LYS B 1 72 ? 12.391 -4.797 1.935 1 87.88 72 LYS B N 1
ATOM 1740 C CA . LYS B 1 72 ? 13.422 -5.781 2.242 1 87.88 72 LYS B CA 1
ATOM 1741 C C . LYS B 1 72 ? 14.656 -5.574 1.37 1 87.88 72 LYS B C 1
ATOM 1743 O O . LYS B 1 72 ? 15.789 -5.684 1.848 1 87.88 72 LYS B O 1
ATOM 1748 N N . ALA B 1 73 ? 14.422 -5.301 0.151 1 84.44 73 ALA B N 1
ATOM 1749 C CA . ALA B 1 73 ? 15.531 -5.082 -0.775 1 84.44 73 ALA B CA 1
ATOM 1750 C C . ALA B 1 73 ? 16.375 -3.879 -0.356 1 84.44 73 ALA B C 1
ATOM 1752 O O . ALA B 1 73 ? 17.594 -3.879 -0.518 1 84.44 73 ALA B O 1
ATOM 1753 N N . LEU B 1 74 ? 15.766 -2.877 0.061 1 84.81 74 LEU B N 1
ATOM 1754 C CA . LEU B 1 74 ? 16.469 -1.681 0.516 1 84.81 74 LEU B CA 1
ATOM 1755 C C . LEU B 1 74 ? 17.281 -1.975 1.765 1 84.81 74 LEU B C 1
ATOM 1757 O O . LEU B 1 74 ? 18.391 -1.439 1.929 1 84.81 74 LEU B O 1
ATOM 1761 N N . LEU B 1 75 ? 16.75 -2.805 2.605 1 83.88 75 LEU B N 1
ATOM 1762 C CA . LEU B 1 75 ? 17.422 -3.129 3.861 1 83.88 75 LEU B CA 1
ATOM 1763 C C . LEU B 1 75 ? 18.594 -4.074 3.627 1 83.88 75 LEU B C 1
ATOM 1765 O O . LEU B 1 75 ? 19.641 -3.932 4.254 1 83.88 75 LEU B O 1
ATOM 1769 N N . GLU B 1 76 ? 18.297 -5 2.771 1 79.12 76 GLU B N 1
ATOM 1770 C CA . GLU B 1 76 ? 19.297 -6.039 2.555 1 79.12 76 GLU B CA 1
ATOM 1771 C C . GLU B 1 76 ? 20.172 -5.727 1.337 1 79.12 76 GLU B C 1
ATOM 1773 O O . GLU B 1 76 ? 20.938 -6.574 0.885 1 79.12 76 GLU B O 1
ATOM 1778 N N . LYS B 1 77 ? 20.781 -4.543 1.06 1 67.62 77 LYS B N 1
ATOM 1779 C CA . LYS B 1 77 ? 21.594 -3.932 0.01 1 67.62 77 LYS B CA 1
ATOM 1780 C C . LYS B 1 77 ? 21.781 -4.887 -1.165 1 67.62 77 LYS B C 1
ATOM 1782 O O . LYS B 1 77 ? 21.984 -4.449 -2.301 1 67.62 77 LYS B O 1
ATOM 1787 N N . ASN B 1 78 ? 21.328 -6.16 -0.965 1 64.12 78 ASN B N 1
ATOM 1788 C CA . ASN B 1 78 ? 21.703 -7.082 -2.031 1 64.12 78 ASN B CA 1
ATOM 1789 C C . ASN B 1 78 ? 20.578 -8.07 -2.332 1 64.12 78 ASN B C 1
ATOM 1791 O O . ASN B 1 78 ? 20.844 -9.18 -2.816 1 64.12 78 ASN B O 1
ATOM 1795 N N . GLN B 1 79 ? 19.469 -7.648 -2.133 1 71.19 79 GLN B N 1
ATOM 1796 C CA . GLN B 1 79 ? 18.438 -8.602 -2.531 1 71.19 79 GLN B CA 1
ATOM 1797 C C . GLN B 1 79 ? 17.891 -8.281 -3.922 1 71.19 79 GLN B C 1
ATOM 1799 O O . GLN B 1 79 ? 17.531 -7.137 -4.203 1 71.19 79 GLN B O 1
ATOM 1804 N N . PRO B 1 80 ? 18.031 -9.273 -4.75 1 76.12 80 PRO B N 1
ATOM 1805 C CA . PRO B 1 80 ? 17.516 -9.031 -6.098 1 76.12 80 PRO B CA 1
ATOM 1806 C C . PRO B 1 80 ? 15.992 -8.82 -6.125 1 76.12 80 PRO B C 1
ATOM 1808 O O . PRO B 1 80 ? 15.273 -9.438 -5.336 1 76.12 80 PRO B O 1
ATOM 1811 N N . ILE B 1 81 ? 15.609 -7.863 -6.949 1 76.69 81 ILE B N 1
ATOM 1812 C CA . ILE B 1 81 ? 14.195 -7.586 -7.164 1 76.69 81 ILE B CA 1
ATOM 1813 C C . ILE B 1 81 ? 13.844 -7.828 -8.633 1 76.69 81 ILE B C 1
ATOM 1815 O O . ILE B 1 81 ? 14.672 -7.629 -9.516 1 76.69 81 ILE B O 1
ATOM 1819 N N . ASP B 1 82 ? 12.703 -8.312 -8.773 1 76.44 82 ASP B N 1
ATOM 1820 C CA . ASP B 1 82 ? 12.273 -8.586 -10.133 1 76.44 82 ASP B CA 1
ATOM 1821 C C . ASP B 1 82 ? 11.953 -7.289 -10.875 1 76.44 82 ASP B C 1
ATOM 1823 O O . ASP B 1 82 ? 11.562 -6.293 -10.266 1 76.44 82 ASP B O 1
ATOM 1827 N N . SER B 1 83 ? 12.133 -7.352 -12.211 1 76.19 83 SER B N 1
ATOM 1828 C CA . SER B 1 83 ? 11.992 -6.172 -13.062 1 76.19 83 SER B CA 1
ATOM 1829 C C . SER B 1 83 ? 10.555 -5.66 -13.062 1 76.19 83 SER B C 1
ATOM 1831 O O . SER B 1 83 ? 10.312 -4.469 -13.258 1 76.19 83 SER B O 1
ATOM 1833 N N . TYR B 1 84 ? 9.648 -6.477 -12.875 1 75.88 84 TYR B N 1
ATOM 1834 C CA . TYR B 1 84 ? 8.242 -6.074 -12.875 1 75.88 84 TYR B CA 1
ATOM 1835 C C . TYR B 1 84 ? 7.934 -5.184 -11.68 1 75.88 84 TYR B C 1
ATOM 1837 O O . TYR B 1 84 ? 7.258 -4.16 -11.812 1 75.88 84 TYR B O 1
ATOM 1845 N N . LEU B 1 85 ? 8.5 -5.57 -10.625 1 81.56 85 LEU B N 1
ATOM 1846 C CA . LEU B 1 85 ? 8.281 -4.824 -9.391 1 81.56 85 LEU B CA 1
ATOM 1847 C C . LEU B 1 85 ? 8.93 -3.445 -9.469 1 81.56 85 LEU B C 1
ATOM 1849 O O . LEU B 1 85 ? 8.438 -2.486 -8.875 1 81.56 85 LEU B O 1
ATOM 1853 N N . MET B 1 86 ? 9.891 -3.383 -10.32 1 85.19 86 MET B N 1
ATOM 1854 C CA . MET B 1 86 ? 10.641 -2.133 -10.359 1 85.19 86 MET B CA 1
ATOM 1855 C C . MET B 1 86 ? 10.031 -1.161 -11.359 1 85.19 86 MET B C 1
ATOM 1857 O O . MET B 1 86 ? 10.414 0.009 -11.414 1 85.19 86 MET B O 1
ATOM 1861 N N . ASP B 1 87 ? 9.117 -1.619 -12.07 1 87.62 87 ASP B N 1
ATOM 1862 C CA . ASP B 1 87 ? 8.406 -0.722 -12.977 1 87.62 87 ASP B CA 1
ATOM 1863 C C . ASP B 1 87 ? 7.477 0.213 -12.211 1 87.62 87 ASP B C 1
ATOM 1865 O O . ASP B 1 87 ? 6.598 -0.243 -11.477 1 87.62 87 ASP B O 1
ATOM 1869 N N . TRP B 1 88 ? 7.625 1.517 -12.484 1 91.31 88 TRP B N 1
ATOM 1870 C CA . TRP B 1 88 ? 6.84 2.529 -11.789 1 91.31 88 TRP B CA 1
ATOM 1871 C C . TRP B 1 88 ? 5.348 2.332 -12.039 1 91.31 88 TRP B C 1
ATOM 1873 O O . TRP B 1 88 ? 4.52 2.613 -11.164 1 91.31 88 TRP B O 1
ATOM 1883 N N . LYS B 1 89 ? 5.031 1.82 -13.172 1 89 89 LYS B N 1
ATOM 1884 C CA . LYS B 1 89 ? 3.635 1.563 -13.508 1 89 89 LYS B CA 1
ATOM 1885 C C . LYS B 1 89 ? 3.004 0.578 -12.531 1 89 89 LYS B C 1
ATOM 1887 O O . LYS B 1 89 ? 1.808 0.662 -12.242 1 89 89 LYS B O 1
ATOM 1892 N N . HIS B 1 90 ? 3.801 -0.258 -12.047 1 87.5 90 HIS B N 1
ATOM 1893 C CA . HIS B 1 90 ? 3.305 -1.23 -11.078 1 87.5 90 HIS B CA 1
ATOM 1894 C C . HIS B 1 90 ? 2.918 -0.554 -9.766 1 87.5 90 HIS B C 1
ATOM 1896 O O . HIS B 1 90 ? 1.813 -0.76 -9.258 1 87.5 90 HIS B O 1
ATOM 1902 N N . THR B 1 91 ? 3.766 0.213 -9.266 1 92.12 91 THR B N 1
ATOM 1903 C CA . THR B 1 91 ? 3.496 0.933 -8.023 1 92.12 91 THR B CA 1
ATOM 1904 C C . THR B 1 91 ? 2.281 1.844 -8.188 1 92.12 91 THR B C 1
ATOM 1906 O O . THR B 1 91 ? 1.424 1.9 -7.301 1 92.12 91 THR B O 1
ATOM 1909 N N . ASN B 1 92 ? 2.178 2.48 -9.32 1 90.5 92 ASN B N 1
ATOM 1910 C CA . ASN B 1 92 ? 1.027 3.336 -9.586 1 90.5 92 ASN B CA 1
ATOM 1911 C C . ASN B 1 92 ? -0.273 2.535 -9.602 1 90.5 92 ASN B C 1
ATOM 1913 O O . ASN B 1 92 ? -1.282 2.973 -9.047 1 90.5 92 ASN B O 1
ATOM 1917 N N . HIS B 1 93 ? -0.24 1.467 -10.234 1 88.56 93 HIS B N 1
ATOM 1918 C CA . HIS B 1 93 ? -1.424 0.616 -10.281 1 88.56 93 HIS B CA 1
ATOM 1919 C C . HIS B 1 93 ? -1.824 0.143 -8.891 1 88.56 93 HIS B C 1
ATOM 1921 O O . HIS B 1 93 ? -3.004 0.173 -8.531 1 88.56 93 HIS B O 1
ATOM 1927 N N . CYS B 1 94 ? -0.872 -0.26 -8.141 1 91.62 94 CYS B N 1
ATOM 1928 C CA . CYS B 1 94 ? -1.148 -0.71 -6.785 1 91.62 94 CYS B CA 1
ATOM 1929 C C . CYS B 1 94 ? -1.774 0.406 -5.957 1 91.62 94 CYS B C 1
ATOM 1931 O O . CYS B 1 94 ? -2.691 0.162 -5.168 1 91.62 94 CYS B O 1
ATOM 1933 N N . GLU B 1 95 ? -1.232 1.555 -6.125 1 92.31 95 GLU B N 1
ATOM 1934 C CA . GLU B 1 95 ? -1.814 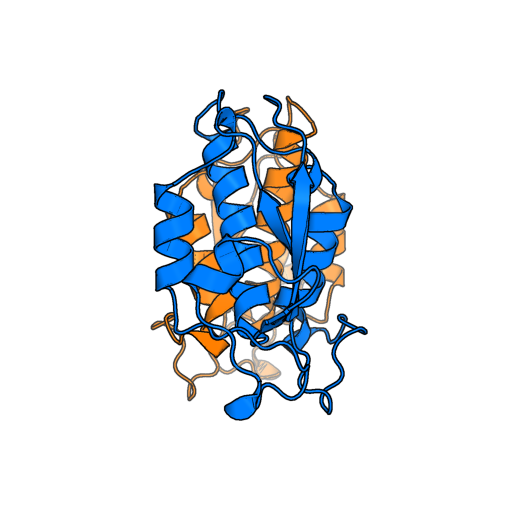2.691 -5.418 1 92.31 95 GLU B CA 1
ATOM 1935 C C . GLU B 1 95 ? -3.291 2.863 -5.766 1 92.31 95 GLU B C 1
ATOM 1937 O O . GLU B 1 95 ? -4.125 3.051 -4.883 1 92.31 95 GLU B O 1
ATOM 1942 N N . MET B 1 96 ? -3.594 2.818 -7.012 1 89.62 96 MET B N 1
ATOM 1943 C CA . MET B 1 96 ? -4.973 2.961 -7.465 1 89.62 96 MET B CA 1
ATOM 1944 C C . MET B 1 96 ? -5.867 1.896 -6.84 1 89.62 96 MET B C 1
ATOM 1946 O O . MET B 1 96 ? -6.984 2.189 -6.41 1 89.62 96 MET B O 1
ATOM 1950 N N . VAL B 1 97 ? -5.383 0.707 -6.773 1 87.5 97 VAL B N 1
ATOM 1951 C CA . VAL B 1 97 ? -6.141 -0.405 -6.211 1 87.5 97 VAL B CA 1
ATOM 1952 C C . VAL B 1 97 ? -6.375 -0.164 -4.719 1 87.5 97 VAL B C 1
ATOM 1954 O O . VAL B 1 97 ? -7.512 -0.23 -4.246 1 87.5 97 VAL B O 1
ATOM 1957 N N . LEU B 1 98 ? -5.332 0.166 -4.031 1 90.31 98 LEU B N 1
ATOM 1958 C CA . LEU B 1 98 ? -5.383 0.289 -2.58 1 90.31 98 LEU B CA 1
ATOM 1959 C C . LEU B 1 98 ? -6.258 1.469 -2.164 1 90.31 98 LEU B C 1
ATOM 1961 O O . LEU B 1 98 ? -6.887 1.437 -1.104 1 90.31 98 LEU B O 1
ATOM 1965 N N . LEU B 1 99 ? -6.324 2.445 -3.041 1 89.69 99 LEU B N 1
ATOM 1966 C CA . LEU B 1 99 ? -7.047 3.658 -2.672 1 89.69 99 LEU B CA 1
ATOM 1967 C C . LEU B 1 99 ? -8.422 3.697 -3.332 1 89.69 99 LEU B C 1
ATOM 1969 O O . LEU B 1 99 ? -9.164 4.672 -3.18 1 89.69 99 LEU B O 1
ATOM 1973 N N . ASN B 1 100 ? -8.742 2.711 -3.955 1 84.31 100 ASN B N 1
ATOM 1974 C CA . ASN B 1 100 ? -9.945 2.732 -4.781 1 84.31 100 ASN B CA 1
ATOM 1975 C C . ASN B 1 100 ? -11.195 3 -3.943 1 84.31 100 ASN B C 1
ATOM 1977 O O . ASN B 1 100 ? -12.125 3.654 -4.406 1 84.31 100 ASN B O 1
ATOM 1981 N N . ASP B 1 101 ? -11.289 2.535 -2.826 1 76.44 101 ASP B N 1
ATOM 1982 C CA . ASP B 1 101 ? -12.461 2.738 -1.986 1 76.44 101 ASP B CA 1
ATOM 1983 C C . ASP B 1 101 ? -12.594 4.203 -1.574 1 76.44 101 ASP B C 1
ATOM 1985 O O . ASP B 1 101 ? -13.688 4.652 -1.207 1 76.44 101 ASP B O 1
ATOM 1989 N N . TRP B 1 102 ? -11.492 4.906 -1.747 1 79.5 102 TRP B N 1
ATOM 1990 C CA . TRP B 1 102 ? -11.508 6.305 -1.331 1 79.5 102 TRP B CA 1
ATOM 1991 C C . TRP B 1 102 ? -11.539 7.23 -2.541 1 79.5 102 TRP B C 1
ATOM 1993 O O . TRP B 1 102 ? -12.273 8.219 -2.557 1 79.5 102 TRP B O 1
ATOM 2003 N N . LEU B 1 103 ? -10.766 6.848 -3.5 1 82.06 103 LEU B N 1
ATOM 2004 C CA . LEU B 1 103 ? -10.539 7.789 -4.59 1 82.06 103 LEU B CA 1
ATOM 2005 C C . LEU B 1 103 ? -11.211 7.312 -5.871 1 82.06 103 LEU B C 1
ATOM 2007 O O . LEU B 1 103 ? -11.375 8.086 -6.82 1 82.06 103 LEU B O 1
ATOM 2011 N N . HIS B 1 104 ? -11.641 6 -5.902 1 77.75 104 HIS B N 1
ATOM 2012 C CA . HIS B 1 104 ? -12.391 5.445 -7.02 1 77.75 104 HIS B CA 1
ATOM 2013 C C . HIS B 1 104 ? -11.633 5.617 -8.336 1 77.75 104 HIS B C 1
ATOM 2015 O O . HIS B 1 104 ? -12.203 6.059 -9.328 1 77.75 104 HIS B O 1
ATOM 2021 N N . GLU B 1 105 ? -10.445 5.363 -8.211 1 72.31 105 GLU B N 1
ATOM 2022 C CA . GLU B 1 105 ? -9.578 5.602 -9.367 1 72.31 105 GLU B CA 1
ATOM 2023 C C . GLU B 1 105 ? -9.352 4.316 -10.156 1 72.31 105 GLU B C 1
ATOM 2025 O O . GLU B 1 105 ? -8.852 4.355 -11.289 1 72.31 105 GLU B O 1
ATOM 2030 N N . ASP B 1 106 ? -9.75 3.168 -9.508 1 65.94 106 ASP B N 1
ATOM 2031 C CA . ASP B 1 106 ? -9.609 1.921 -10.25 1 65.94 106 ASP B CA 1
ATOM 2032 C C . ASP B 1 106 ? -10.797 1.695 -11.18 1 65.94 106 ASP B C 1
ATOM 2034 O O . ASP B 1 106 ? -11.898 1.388 -10.719 1 65.94 106 ASP B O 1
ATOM 2038 N N . THR B 1 107 ? -10.609 2.027 -12.367 1 60.12 107 THR B N 1
ATOM 2039 C CA . THR B 1 107 ? -11.688 1.98 -13.344 1 60.12 107 THR B CA 1
ATOM 2040 C C . THR B 1 107 ? -11.961 0.544 -13.789 1 60.12 107 THR B C 1
ATOM 2042 O O . THR B 1 107 ? -12.977 0.266 -14.43 1 60.12 107 THR B O 1
ATOM 2045 N N . GLU B 1 108 ? -11.094 -0.22 -13.523 1 59.34 108 GLU B N 1
ATOM 2046 C CA . GLU B 1 108 ? -11.297 -1.589 -13.984 1 59.34 108 GLU B CA 1
ATOM 2047 C C . GLU B 1 108 ? -12.266 -2.346 -13.086 1 59.34 108 GLU B C 1
ATOM 2049 O O . GLU B 1 108 ? -12.828 -3.365 -13.492 1 59.34 108 GLU B O 1
ATOM 2054 N N . CYS B 1 109 ? -12.578 -1.89 -11.844 1 55.25 109 CYS B N 1
ATOM 2055 C CA . CYS B 1 109 ? -13.492 -2.57 -10.938 1 55.25 109 CYS B CA 1
ATOM 2056 C C . CYS B 1 109 ? -14.609 -1.641 -10.492 1 55.25 109 CYS B C 1
ATOM 2058 O O . CYS B 1 109 ? -14.367 -0.654 -9.797 1 55.25 109 CYS B O 1
ATOM 2060 N N . THR B 1 110 ? -15.664 -1.679 -11.148 1 47.75 110 THR B N 1
ATOM 2061 C CA . THR B 1 110 ? -16.812 -0.859 -10.789 1 47.75 110 THR B CA 1
ATOM 2062 C C . THR B 1 110 ? -17.531 -1.441 -9.57 1 47.75 110 THR B C 1
ATOM 2064 O O . THR B 1 110 ? -17.328 -2.604 -9.219 1 47.75 110 THR B O 1
ATOM 2067 N N . ALA B 1 111 ? -18.141 -0.58 -8.648 1 46.44 111 ALA B N 1
ATOM 2068 C CA . ALA B 1 111 ? -18.953 -0.928 -7.492 1 46.44 111 ALA B CA 1
ATOM 2069 C C . ALA B 1 111 ? -19.781 -2.188 -7.762 1 46.44 111 ALA B C 1
ATOM 2071 O O . ALA B 1 111 ? -20.016 -2.984 -6.852 1 46.44 111 ALA B O 1
ATOM 2072 N N . GLU B 1 112 ? -20.328 -2.268 -8.844 1 43.28 112 GLU B N 1
ATOM 2073 C CA . GLU B 1 112 ? -21.266 -3.322 -9.203 1 43.28 112 GLU B CA 1
ATOM 2074 C C . GLU B 1 112 ? -20.547 -4.629 -9.508 1 43.28 112 GLU B C 1
ATOM 2076 O O . GLU B 1 112 ? -21.172 -5.688 -9.602 1 43.28 112 GLU B O 1
ATOM 2081 N N . MET B 1 113 ? -19.266 -4.523 -9.789 1 47.19 113 MET B N 1
ATOM 2082 C CA . MET B 1 113 ? -18.641 -5.734 -10.32 1 47.19 113 MET B CA 1
ATOM 2083 C C . MET B 1 113 ? -17.828 -6.441 -9.25 1 47.19 113 MET B C 1
ATOM 2085 O O . MET B 1 113 ? -17.188 -5.793 -8.414 1 47.19 113 MET B O 1
ATOM 2089 N N . VAL B 1 114 ? -18.266 -7.57 -8.992 1 50.28 114 VAL B N 1
ATOM 2090 C CA . VAL B 1 114 ? -17.312 -8.453 -8.32 1 50.28 114 VAL B CA 1
ATOM 2091 C C . VAL B 1 114 ? -15.922 -8.289 -8.945 1 50.28 114 VAL B C 1
ATOM 2093 O O . VAL B 1 114 ? -15.75 -8.5 -10.148 1 50.28 114 VAL B O 1
ATOM 2096 N N . CYS B 1 115 ? -15.312 -7.293 -8.688 1 59 115 CYS B N 1
ATOM 2097 C CA . CYS B 1 115 ? -14.031 -6.98 -9.305 1 59 115 CYS B CA 1
ATOM 2098 C C . CYS B 1 115 ? -12.984 -8.031 -8.953 1 59 115 CYS B C 1
ATOM 2100 O O . CYS B 1 115 ? -12.125 -7.793 -8.102 1 59 115 CYS B O 1
ATOM 2102 N N . PRO B 1 116 ? -13.367 -9.297 -9.68 1 63.97 116 PRO B N 1
ATOM 2103 C CA . PRO B 1 116 ? -12.352 -10.289 -9.328 1 63.97 116 PRO B CA 1
ATOM 2104 C C . PRO B 1 116 ? -10.953 -9.891 -9.805 1 63.97 116 PRO B C 1
ATOM 2106 O O . PRO B 1 116 ? -10.812 -9.055 -10.695 1 63.97 116 PRO B O 1
ATOM 2109 N N . THR B 1 117 ? -10.016 -10.312 -9.047 1 74 117 THR B N 1
ATOM 2110 C CA . THR B 1 117 ? -8.617 -10.188 -9.438 1 74 117 THR B CA 1
ATOM 2111 C C . THR B 1 117 ? -8.195 -11.352 -10.328 1 74 117 THR B C 1
ATOM 2113 O O . THR B 1 117 ? -8.508 -12.508 -10.031 1 74 117 THR B O 1
ATOM 2116 N N . TRP B 1 118 ? -7.762 -10.992 -11.477 1 77 118 TRP B N 1
ATOM 2117 C CA . TRP B 1 118 ? -7.223 -12.07 -12.289 1 77 118 TRP B CA 1
ATOM 2118 C C . TRP B 1 118 ? -5.738 -12.281 -12.008 1 77 118 TRP B C 1
ATOM 2120 O O . TRP B 1 118 ? -5.008 -11.32 -11.75 1 77 118 TRP B O 1
ATOM 2130 N N . VAL B 1 119 ? -5.477 -13.508 -11.992 1 74.75 119 VAL B N 1
ATOM 2131 C CA . VAL B 1 119 ? -4.098 -13.891 -11.711 1 74.75 119 VAL B CA 1
ATOM 2132 C C . VAL B 1 119 ? -3.541 -14.695 -12.891 1 74.75 119 VAL B C 1
ATOM 2134 O O . VAL B 1 119 ? -4.25 -15.508 -13.484 1 74.75 119 VAL B O 1
ATOM 2137 N N . ARG B 1 120 ? -2.35 -14.164 -13.336 1 69.75 120 ARG B N 1
ATOM 2138 C CA . ARG B 1 120 ? -1.677 -14.898 -14.406 1 69.75 120 ARG B CA 1
ATOM 2139 C C . ARG B 1 120 ? -0.214 -15.148 -14.062 1 69.75 120 ARG B C 1
ATOM 2141 O O . ARG B 1 120 ? 0.421 -14.336 -13.383 1 69.75 120 ARG B O 1
ATOM 2148 N N . ALA B 1 121 ? 0.2 -16.359 -14.43 1 62.03 121 ALA B N 1
ATOM 2149 C CA . ALA B 1 121 ? 1.616 -16.672 -14.266 1 62.03 121 ALA B CA 1
ATOM 2150 C C . ALA B 1 121 ? 2.471 -15.914 -15.281 1 62.03 121 ALA B C 1
ATOM 2152 O O . ALA B 1 121 ? 2.123 -15.844 -16.453 1 62.03 121 ALA B O 1
ATOM 2153 N N . THR B 1 122 ? 3.316 -14.977 -14.773 1 62.12 122 THR B N 1
ATOM 2154 C CA . THR B 1 122 ? 4.227 -14.289 -15.688 1 62.12 122 THR B CA 1
ATOM 2155 C C . THR B 1 122 ? 5.68 -14.531 -15.281 1 62.12 122 THR B C 1
ATOM 2157 O O . THR B 1 122 ? 5.949 -15.047 -14.195 1 62.12 122 THR B O 1
ATOM 2160 N N . TRP B 1 123 ? 6.582 -14.453 -16.375 1 58.5 123 TRP B N 1
ATOM 2161 C CA . TRP B 1 123 ? 8.016 -14.578 -16.141 1 58.5 123 TRP B CA 1
ATOM 2162 C C . TRP B 1 123 ? 8.664 -13.211 -15.953 1 58.5 123 TRP B C 1
ATOM 2164 O O . TRP B 1 123 ? 8.305 -12.25 -16.641 1 58.5 123 TRP B O 1
ATOM 2174 N N . THR B 1 124 ? 9.352 -13.086 -14.781 1 62.44 124 THR B N 1
ATOM 2175 C CA . THR B 1 124 ? 10.047 -11.82 -14.57 1 62.44 124 THR B CA 1
ATOM 2176 C C . THR B 1 124 ? 11.547 -12.039 -14.422 1 62.44 124 THR B C 1
ATOM 2178 O O . THR B 1 124 ? 11.992 -13.156 -14.125 1 62.44 124 THR B O 1
ATOM 2181 N N . SER B 1 125 ? 12.391 -11.07 -14.977 1 68.38 125 SER B N 1
ATOM 2182 C CA . SER B 1 125 ? 13.82 -11.094 -14.688 1 68.38 125 SER B CA 1
ATOM 2183 C C . SER B 1 125 ? 14.094 -10.719 -13.234 1 68.38 125 SER B C 1
ATOM 2185 O O . SER B 1 125 ? 13.234 -10.141 -12.562 1 68.38 125 SER B O 1
ATOM 2187 N N . CYS B 1 126 ? 15.156 -11.281 -12.656 1 73.5 126 CYS B N 1
ATOM 2188 C CA . CYS B 1 126 ? 15.602 -11.016 -11.289 1 73.5 126 CYS B CA 1
ATOM 2189 C C . CYS B 1 126 ? 16.969 -10.352 -11.281 1 73.5 126 CYS B C 1
ATOM 2191 O O . CYS B 1 126 ? 17.938 -10.898 -11.812 1 73.5 126 CYS B O 1
ATOM 2193 N N . LYS B 1 127 ? 17.031 -9.047 -10.922 1 69.69 127 LYS B N 1
ATOM 2194 C CA . LYS B 1 127 ? 18.312 -8.336 -10.891 1 69.69 127 LYS B CA 1
ATOM 2195 C C . LYS B 1 127 ? 18.469 -7.57 -9.578 1 69.69 127 LYS B C 1
ATOM 2197 O O . LYS B 1 127 ? 17.5 -7.359 -8.852 1 69.69 127 LYS B O 1
ATOM 2202 N N . GLN B 1 128 ? 19.75 -7.398 -9.188 1 66.5 128 GLN B N 1
ATOM 2203 C CA . GLN B 1 128 ? 20.062 -6.539 -8.047 1 66.5 128 GLN B CA 1
ATOM 2204 C C . GLN B 1 128 ? 20.047 -5.066 -8.453 1 66.5 128 GLN B C 1
ATOM 2206 O O . GLN B 1 128 ? 20.562 -4.703 -9.508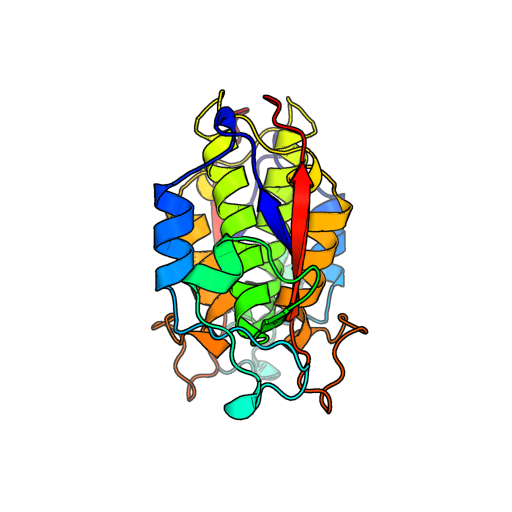 1 66.5 128 GLN B O 1
ATOM 2211 N N . TYR B 1 129 ? 19.25 -4.324 -7.766 1 61.94 129 TYR B N 1
ATOM 2212 C CA . TYR B 1 129 ? 19.234 -2.896 -8.055 1 61.94 129 TYR B CA 1
ATOM 2213 C C . TYR B 1 129 ? 20.016 -2.115 -7.008 1 61.94 129 TYR B C 1
ATOM 2215 O O . TYR B 1 129 ? 20.109 -2.541 -5.852 1 61.94 129 TYR B O 1
#

pLDDT: mean 79.18, std 12.73, range [43.28, 95.38]

Organism: Cryphonectria parasitica (strain ATCC 38755 / EP155) (NCBI:txid660469)

Foldseek 3Di:
DAPEPEDPLQDDPVLVVCLPPVDDKWKFQDQVPDPVRTDDPVVVVVQPDQKIWIALVSLLSVLVSLVVSVVVLVVVLFRWDWPVSVDPVSNVQNVCSNCCVPPVNPPCDDPVGSSIDMYGHDYTDTDRD/DAPEPEDPLQDDPVLVVCLPPVDDKWKFQDLVPDPVRTDDPVVVVVQPDQKIWIALVSLLSVLVSLVVSVVVLVVVLWRWDWPVSVDPVSNVQNVCSNCCVPPVNPPQADPPGSSIDMYGHDYTDTDRD

Sequence (258 aa):
MGWIWVRPECYDKEMVKDFMNRTDYSWHFDPKLTPESEVPLDVVFRGDYPKLFTQKKYHYVHCTYMWKKMHKALLEKNQPIDSYLMDWKHTNHCEMVLLNDWLHEDTECTAEMVCPTWVRATWTSCKQYMGWIWVRPECYDKEMVKDFMNRTDYSWHFDPKLTPESEVPLDVVFRGDYPKLFTQKKYHYVHCTYMWKKMHKALLEKNQPIDSYLMDWKHTNHCEMVLLNDWLHEDTECTAEMVCPTWVRATWTSCKQY

Radius of gyration: 19.55 Å; Cα contacts (8 Å, |Δi|>4): 390; chains: 2; bounding box: 43×55×36 Å

Secondary structure (DSSP, 8-state):
-EEEE--GGG--HHHHHHHHTSS---EESSTT--GGGEE-HHHHHHT--S-EEE-HHHHHHHHHHHHHHHHHHHHSSS--EEHHHH-HHHHHHHHHHHTHHHH---TTS-TTS--PEEEEEEE--EE--/-EEEE--GGG--HHHHHHHHTSS---EESSTT--GGGEE-HHHHHHT--S-EEE-HHHHHHHHHHHHHHHHHHHHTSS--EEHHHH-HHHHHHHHHHHTHHHH---TTS-TTS--PEEEEEEE--EE--

InterPro domains:
  IPR053008 Phomopsin biosynthesis-associated protein [PTHR35896] (4-111)

Solvent-accessible surface area (backbone atoms only — not comparable to full-atom values): 14558 Å² total; per-residue (Å²): 82,59,51,53,56,50,46,73,82,45,49,53,66,69,59,51,53,52,57,63,63,70,52,91,80,58,37,9,75,38,70,80,64,45,82,89,34,53,50,59,67,74,52,58,75,69,54,80,56,77,59,36,20,30,54,46,65,54,52,51,52,48,42,48,50,54,50,49,50,51,53,47,27,57,72,55,70,68,38,38,42,38,54,61,74,66,32,67,67,47,56,53,50,41,42,31,58,65,38,22,91,76,68,62,61,35,76,87,43,51,93,84,42,77,40,46,29,50,38,27,72,36,86,45,58,63,41,73,104,84,59,52,52,54,51,47,73,82,44,49,54,66,68,58,51,53,51,57,63,63,70,53,93,80,61,38,9,76,38,73,81,63,45,80,88,34,52,48,58,67,73,54,57,74,69,56,79,56,78,57,35,21,28,53,48,63,54,53,51,53,50,42,48,50,54,48,50,51,52,52,49,27,55,72,50,72,66,40,38,43,38,54,61,75,67,33,65,67,46,55,53,51,41,42,30,59,66,38,21,92,78,69,62,62,37,76,87,43,50,92,84,42,77,41,48,30,50,37,26,71,36,86,46,57,62,42,72,105